Protein AF-D7F501-F1 (afdb_monomer)

Mean predicted aligned error: 21.27 Å

Organism: NCBI:txid58531

Radius of gyration: 82.68 Å; Cα contacts (8 Å, |Δi|>4): 23; chains: 1; bounding box: 167×56×278 Å

Sequence (351 aa):
TQWLADNLEEMDKQVKEMLKLIEDEGDSFAKKAEMYYQRRPLLVTHVENFYRMYRALAERYDNVTGELRKNMPSSLKSQGSGISESDSEAQSTPASPESEKKTPKQKGKKGSDGSSSSSSSDSDSEVDEANQENGNGITDALNERVIELEDELKEAMEKLEALEEKNMQCQCENLEEKLLASQSEINSLQKDLEEKVRSLESIKEISSEKEDLEAAVLENKNKFEELKGEMALAAKHHEAQLSDRDLEIEKCRRELEQVSERYTYDKSTLETEIKELQEVVKNLEGNLAKLSEEKLQLEAQVMELEQTSHSLDDSSAEIKKLQKVIKDLQARLENDSNEKRVLEERAIELS

pLDDT: mean 81.8, std 21.98, range [28.75, 98.56]

Solvent-accessible surface area (backbone atoms only — not comparable to full-atom values): 20630 Å² total; per-residue (Å²): 111,71,70,61,54,56,52,52,52,53,45,52,50,45,52,55,52,44,51,60,61,68,56,87,84,42,98,39,72,68,54,36,54,53,50,46,68,65,33,49,64,54,44,52,52,44,52,53,50,47,52,52,50,54,48,54,50,50,54,49,49,50,47,54,56,48,47,51,68,65,70,51,60,70,88,73,65,77,83,75,87,80,82,82,91,82,84,81,91,82,86,87,85,84,87,86,84,87,87,88,85,83,86,85,90,89,86,90,85,90,85,77,88,82,84,83,90,77,92,76,90,87,88,89,87,79,89,81,90,84,86,86,90,76,99,68,64,69,62,55,60,48,49,54,52,47,51,52,50,51,51,53,50,50,54,50,48,54,52,48,52,56,49,51,52,50,50,52,50,52,51,50,53,56,51,50,51,50,50,52,51,53,50,52,50,50,54,52,53,50,52,55,47,56,55,50,50,55,50,54,51,53,51,50,52,54,50,50,55,47,52,54,50,53,50,52,52,51,53,52,52,50,54,50,54,50,54,52,49,52,50,51,52,51,50,54,51,52,53,53,53,49,55,56,49,52,53,54,50,55,49,54,52,51,54,50,49,57,51,51,54,49,53,53,51,54,49,51,51,51,59,48,52,53,52,53,52,52,52,51,50,54,52,49,52,56,49,52,52,51,54,54,49,55,49,54,54,50,55,52,52,50,53,53,51,51,52,52,49,52,54,48,50,54,51,50,54,49,50,52,51,51,53,48,52,50,51,55,48,49,55,47,52,52,47,54,51,51,53,47,49,54,51,51,54,56,51,61,77,72,111

Secondary structure (DSSP, 8-s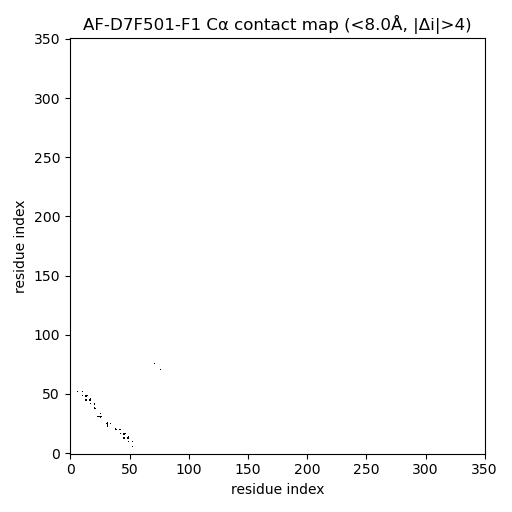tate):
-HHHHHHHHHHHHHHHHHHHHHS---SSHHHHHHHHHHHHHHHHHHHHHHHHHHHHHHHHHHHHHHHHHHHS-TTTGGG-------------------------------------------------------TTTHHHHHHHHHHHHHHHHHHHH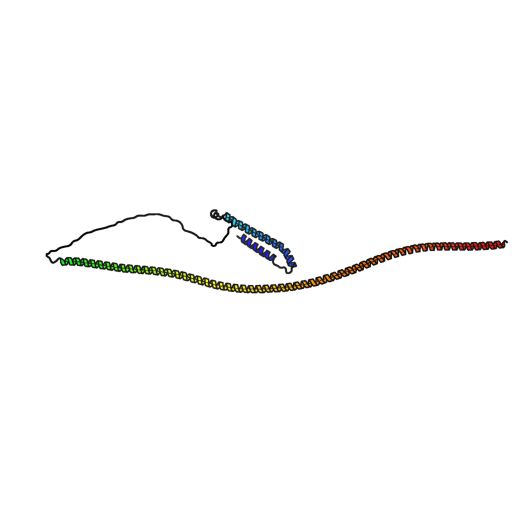HHHHHHHHHHHHHHHHHHHHHHHHHHHHHHHHHHHHHHHHHHHHHHHHHHHHHHHHHHHHHHHHHHHHHHHHHHHHHHHHHHHHHHHHHHHHHHHHHHHHHHHHHHHHHHHHHHHHHHHHHHHHHHHHHHHHHHHHHHHHHHHHHHHHHHHHHHHHHHHHHHHHHHHHHHHHHHHHHHHHHHHHHHHHHHHTT-

Foldseek 3Di:
DVVVVVLVVVLVVLVVVLVVLVDDPDPDPVSSVVSCVVSVVVNVVSVVVSVVSVVVVVVVVCVVVVVCLVPPDPVVVPPDDDDDDDDDDDDDDDDDDDDDDDDDDDDDDDDDDDDDYDDDDDDDDDDDDDDDDDPDCPVVVVVVVVVVVVVVVVVVVVVVVVVVVVVVVVVVVVVVVVVVVVVVVVVVVVVVVVVVVVVVVVVVVVVVVVVVVVVVVVVVVVVVVVVVVVVVVVVVVVVVVVVVVVVVVVVVVVVVVVVVVVVVVVVVVVVVVVVVVVVVVVVVVVVVVVVVVVVVVVVVVVVVVVVVVVVVVVVVVVVVVVVVVVVVVVVVVVVVVVVVVVVVVVVVVVD

Structure (mmCIF, N/CA/C/O backbone):
data_AF-D7F501-F1
#
_entry.id   AF-D7F501-F1
#
loop_
_atom_site.group_PDB
_atom_site.id
_atom_site.type_symbol
_atom_site.label_atom_id
_atom_site.label_alt_id
_atom_site.label_comp_id
_atom_site.label_asym_id
_atom_site.label_entity_id
_atom_site.label_seq_id
_atom_site.pdbx_PDB_ins_code
_atom_site.Cartn_x
_atom_site.Cartn_y
_atom_site.Cartn_z
_atom_site.occupancy
_atom_site.B_iso_or_equiv
_atom_site.auth_seq_id
_atom_site.auth_comp_id
_atom_site.auth_asym_id
_atom_site.auth_atom_id
_atom_site.pdbx_PDB_model_num
ATOM 1 N N . THR A 1 1 ? -25.953 24.181 17.643 1.00 69.50 1 THR A N 1
ATOM 2 C CA . THR A 1 1 ? -26.267 25.185 16.597 1.00 69.50 1 THR A CA 1
ATOM 3 C C . THR A 1 1 ? -26.019 24.546 15.250 1.00 69.50 1 THR A C 1
ATOM 5 O O . THR A 1 1 ? -25.007 23.869 15.136 1.00 69.50 1 THR A O 1
ATOM 8 N N . GLN A 1 2 ? -26.903 24.740 14.262 1.00 80.25 2 GLN A N 1
ATOM 9 C CA . GLN A 1 2 ? -26.818 24.061 12.954 1.00 80.25 2 GLN A CA 1
ATOM 10 C C . GLN A 1 2 ? -25.417 24.191 12.326 1.00 80.25 2 GLN A C 1
ATOM 12 O O . GLN A 1 2 ? -24.753 23.190 12.104 1.00 80.25 2 GLN A O 1
ATOM 17 N N . TRP A 1 3 ? -24.891 25.421 12.290 1.00 86.44 3 TRP A N 1
ATOM 18 C CA . TRP A 1 3 ? -23.537 25.744 11.819 1.00 86.44 3 TRP A CA 1
ATOM 19 C C . TRP A 1 3 ? -22.403 24.866 12.376 1.00 86.44 3 TRP A C 1
ATOM 21 O O . TRP A 1 3 ? -21.441 24.620 11.663 1.00 86.44 3 TRP A O 1
ATOM 31 N N . LEU A 1 4 ? -22.460 24.427 13.642 1.00 86.25 4 LEU A N 1
ATOM 32 C CA . LEU A 1 4 ? -21.396 23.584 14.208 1.00 86.25 4 LEU A CA 1
ATOM 33 C C . LEU A 1 4 ? -21.464 22.159 13.645 1.00 86.25 4 LEU A C 1
ATOM 35 O O . LEU A 1 4 ? -20.422 21.577 13.369 1.00 86.25 4 LEU A O 1
ATOM 39 N N . ALA A 1 5 ? -22.674 21.625 13.459 1.00 88.19 5 ALA A N 1
ATOM 40 C CA . ALA A 1 5 ? -22.877 20.330 12.821 1.00 88.19 5 ALA A CA 1
ATOM 41 C C . ALA A 1 5 ? -22.460 20.395 11.344 1.00 88.19 5 ALA A C 1
ATOM 43 O O . ALA A 1 5 ? -21.607 19.615 10.936 1.00 88.19 5 ALA A O 1
ATOM 44 N N . ASP A 1 6 ? -22.946 21.398 10.601 1.00 89.38 6 ASP A N 1
ATOM 45 C CA . ASP A 1 6 ? -22.606 21.597 9.185 1.00 89.38 6 ASP A CA 1
ATOM 46 C C . ASP A 1 6 ? -21.081 21.735 8.973 1.00 89.38 6 ASP A C 1
ATOM 48 O O . ASP A 1 6 ? -20.523 21.223 8.005 1.00 89.38 6 ASP A O 1
ATOM 52 N N . ASN A 1 7 ? -20.376 22.426 9.883 1.00 90.56 7 ASN A N 1
ATOM 53 C CA . ASN A 1 7 ? -18.929 22.627 9.771 1.00 90.56 7 ASN A CA 1
ATOM 54 C C . ASN A 1 7 ? -18.120 21.374 10.151 1.00 90.56 7 ASN A C 1
ATOM 56 O O . ASN A 1 7 ? -17.088 21.115 9.538 1.00 90.56 7 ASN A O 1
ATOM 60 N N . LEU A 1 8 ? -18.592 20.579 11.120 1.00 91.38 8 LEU A N 1
ATOM 61 C CA . LEU A 1 8 ? -18.011 19.270 11.439 1.00 91.38 8 LEU A CA 1
ATOM 62 C C . LEU A 1 8 ? -18.215 18.270 10.290 1.00 91.38 8 LEU A C 1
ATOM 64 O O . LEU A 1 8 ? -17.285 17.539 9.959 1.00 91.38 8 LEU A O 1
ATOM 68 N N . GLU A 1 9 ? -19.389 18.277 9.654 1.00 93.69 9 GLU A N 1
ATOM 69 C CA . GLU A 1 9 ? -19.708 17.425 8.503 1.00 93.69 9 GLU A CA 1
ATOM 70 C C . GLU A 1 9 ? -18.856 17.779 7.272 1.00 93.69 9 GLU A C 1
ATOM 72 O O . GLU A 1 9 ? -18.263 16.891 6.658 1.00 93.69 9 GLU A O 1
ATOM 77 N N . GLU A 1 10 ? -18.692 19.067 6.945 1.00 92.19 10 GLU A N 1
ATOM 78 C CA . GLU A 1 10 ? -17.817 19.476 5.836 1.00 92.19 10 GLU A CA 1
ATOM 79 C C . GLU A 1 10 ? -16.324 19.238 6.152 1.00 92.19 10 GLU A C 1
ATOM 81 O O . GLU A 1 10 ? -15.564 18.879 5.253 1.00 92.19 10 GLU A O 1
ATOM 86 N N . MET A 1 11 ? -15.884 19.343 7.416 1.00 93.25 11 MET A N 1
ATOM 87 C CA . MET A 1 11 ? -14.527 18.929 7.815 1.00 93.25 11 MET A CA 1
ATOM 88 C C . MET A 1 11 ? -14.298 17.421 7.640 1.00 93.25 11 MET A C 1
ATOM 90 O O . MET A 1 11 ? -13.274 17.031 7.080 1.00 93.25 11 MET A O 1
ATOM 94 N N . ASP A 1 12 ? -15.234 16.575 8.074 1.00 92.88 12 ASP A N 1
ATOM 95 C CA . ASP A 1 12 ? -15.168 15.118 7.890 1.00 92.88 12 ASP A CA 1
ATOM 96 C C . ASP A 1 12 ? -15.174 14.733 6.397 1.00 92.88 12 ASP A C 1
ATOM 98 O O . ASP A 1 12 ? -14.376 13.903 5.950 1.00 92.88 12 ASP A O 1
ATOM 102 N N . LYS A 1 13 ? -15.985 15.419 5.584 1.00 94.50 13 LYS A N 1
ATOM 103 C CA . LYS A 1 13 ? -15.975 15.296 4.121 1.00 94.50 13 LYS A CA 1
ATOM 104 C C . LYS A 1 13 ? -14.628 15.691 3.506 1.00 94.50 13 LYS A C 1
ATOM 106 O O . LYS A 1 13 ? -14.087 14.916 2.717 1.00 94.50 13 LYS A O 1
ATOM 111 N N . GLN A 1 14 ? -14.038 16.825 3.900 1.00 92.88 14 GLN A N 1
ATOM 112 C CA . GLN A 1 14 ? -12.694 17.212 3.448 1.00 92.88 14 GLN A CA 1
ATOM 113 C C . GLN A 1 14 ? -11.637 16.165 3.834 1.00 92.88 14 GLN A C 1
ATOM 115 O O . GLN A 1 14 ? -10.792 15.830 3.008 1.00 92.88 14 GLN A O 1
ATOM 120 N N . VAL A 1 15 ? -11.696 15.591 5.043 1.00 93.81 15 VAL A N 1
ATOM 121 C CA . VAL A 1 15 ? -10.780 14.514 5.471 1.00 93.81 15 VAL A CA 1
ATOM 122 C C . VAL A 1 15 ? -10.937 13.261 4.605 1.00 93.81 15 VAL A C 1
ATOM 124 O O . VAL A 1 15 ? -9.937 12.718 4.133 1.00 93.81 15 VAL A O 1
ATOM 127 N N . LYS A 1 16 ? -12.171 12.834 4.320 1.00 94.00 16 LYS A N 1
ATOM 128 C CA . LYS A 1 16 ? -12.454 11.695 3.427 1.00 94.00 16 LYS A CA 1
ATOM 129 C C . LYS A 1 16 ? -11.954 11.929 1.999 1.00 94.00 16 LYS A C 1
ATOM 131 O O . LYS A 1 16 ? -11.437 11.005 1.375 1.00 94.00 16 LYS A O 1
ATOM 136 N N . GLU A 1 17 ? -12.077 13.147 1.480 1.00 92.75 17 GLU A N 1
ATOM 137 C CA . GLU A 1 17 ? -11.551 13.515 0.160 1.00 92.75 17 GLU A CA 1
ATOM 138 C C . GLU A 1 17 ? -10.009 13.575 0.145 1.00 92.75 17 GLU A C 1
ATOM 140 O O . GLU A 1 17 ? -9.395 13.088 -0.803 1.00 92.75 17 GLU A O 1
ATOM 145 N N . MET A 1 18 ? -9.364 14.066 1.213 1.00 94.00 18 MET A N 1
ATOM 146 C CA . MET A 1 18 ? -7.898 14.035 1.355 1.00 94.00 18 MET A CA 1
ATOM 147 C C . MET A 1 18 ? -7.339 12.610 1.389 1.00 94.00 18 MET A C 1
ATOM 149 O O . MET A 1 18 ? -6.335 12.341 0.732 1.00 94.00 18 MET A O 1
ATOM 153 N N . LEU A 1 19 ? -7.987 11.692 2.114 1.00 92.12 19 LEU A N 1
ATOM 154 C CA . LEU A 1 19 ? -7.567 10.288 2.180 1.00 92.12 19 LEU A CA 1
ATOM 155 C C . LEU A 1 19 ? -7.601 9.627 0.793 1.00 92.12 19 LEU A C 1
ATOM 157 O O . LEU A 1 19 ? -6.599 9.050 0.376 1.00 92.12 19 LEU A O 1
ATOM 161 N N . LYS A 1 20 ? -8.677 9.827 0.020 1.00 89.88 20 LYS A N 1
ATOM 162 C CA . LYS A 1 20 ? -8.792 9.335 -1.369 1.00 89.88 20 LYS A CA 1
ATOM 163 C C . LYS A 1 20 ? -7.708 9.862 -2.310 1.00 89.88 20 LYS A C 1
ATOM 165 O O . LYS A 1 20 ? -7.297 9.171 -3.237 1.00 89.88 20 LYS A O 1
ATOM 170 N N . LEU A 1 21 ? -7.216 11.083 -2.093 1.00 88.12 21 LEU A N 1
ATOM 171 C CA . LEU A 1 21 ? -6.108 11.626 -2.887 1.00 88.12 21 LEU A CA 1
ATOM 172 C C . LEU A 1 21 ? -4.765 10.932 -2.578 1.00 88.12 21 LEU A C 1
ATOM 174 O O . LEU A 1 21 ? -3.858 10.972 -3.412 1.00 88.12 21 LEU A O 1
ATOM 178 N N . ILE A 1 22 ? -4.645 10.277 -1.422 1.00 86.75 22 ILE A N 1
ATOM 179 C CA . ILE A 1 22 ? -3.442 9.564 -0.967 1.00 86.75 22 ILE A CA 1
ATOM 180 C C . ILE A 1 22 ? -3.530 8.049 -1.260 1.00 86.75 22 ILE A C 1
ATOM 182 O O . ILE A 1 22 ? -2.492 7.406 -1.389 1.00 86.75 22 ILE A O 1
ATOM 186 N N . GLU A 1 23 ? -4.731 7.482 -1.430 1.00 85.56 23 GLU A N 1
ATOM 187 C CA . GLU A 1 23 ? -4.944 6.061 -1.765 1.00 85.56 23 GLU A CA 1
ATOM 188 C C . GLU A 1 23 ? -4.255 5.645 -3.084 1.00 85.56 23 GLU A C 1
ATOM 190 O O . GLU A 1 23 ? -4.463 6.237 -4.147 1.00 85.56 23 GLU A O 1
ATOM 195 N N . ASP A 1 24 ? -3.416 4.608 -3.023 1.00 70.44 24 ASP A N 1
ATOM 196 C CA . ASP A 1 24 ? -2.573 4.150 -4.135 1.00 70.44 24 ASP A CA 1
ATOM 197 C C . ASP A 1 24 ? -3.360 3.347 -5.195 1.00 70.44 24 ASP A C 1
ATOM 199 O O . ASP A 1 24 ? -3.433 2.123 -5.149 1.00 70.44 24 ASP A O 1
ATOM 203 N N . GLU A 1 25 ? -3.888 4.030 -6.216 1.00 69.25 25 GLU A N 1
ATOM 204 C CA . GLU A 1 25 ? -4.540 3.417 -7.400 1.00 69.25 25 GLU A CA 1
ATOM 205 C C . GLU A 1 25 ? -3.558 3.148 -8.572 1.00 69.25 25 GLU A C 1
ATOM 207 O O . GLU A 1 25 ? -3.946 3.001 -9.735 1.00 69.25 25 GLU A O 1
ATOM 212 N N . GLY A 1 26 ? -2.250 3.185 -8.306 1.00 65.94 26 GLY A N 1
ATOM 213 C CA . GLY A 1 26 ? -1.207 3.125 -9.329 1.00 65.94 26 GLY A CA 1
ATOM 214 C C . GLY A 1 26 ? -0.634 1.725 -9.538 1.00 65.94 26 GLY A C 1
ATOM 215 O O . GLY A 1 26 ? 0.407 1.421 -8.964 1.00 65.94 26 GLY A O 1
ATOM 216 N N . ASP A 1 27 ? -1.217 0.934 -10.447 1.00 72.06 27 ASP A N 1
ATOM 217 C CA . ASP A 1 27 ? -0.756 -0.432 -10.807 1.00 72.06 27 ASP A CA 1
ATOM 218 C C . ASP A 1 27 ? 0.699 -0.514 -11.332 1.00 72.06 27 ASP A C 1
ATOM 220 O O . ASP A 1 27 ? 1.237 -1.597 -11.556 1.00 72.06 27 ASP A O 1
ATOM 224 N N . SER A 1 28 ? 1.337 0.630 -11.596 1.00 81.00 28 SER A N 1
ATOM 225 C CA . SER A 1 28 ? 2.711 0.741 -12.088 1.00 81.00 28 SER A CA 1
ATOM 226 C C . SER A 1 28 ? 3.363 2.038 -11.604 1.00 81.00 28 SER A C 1
ATOM 228 O O . SER A 1 28 ? 2.703 3.074 -11.487 1.00 81.00 28 SER A O 1
ATOM 230 N N . PHE A 1 29 ? 4.679 2.002 -11.372 1.00 81.25 29 PHE A N 1
ATOM 231 C CA . PHE A 1 29 ? 5.464 3.117 -10.828 1.00 81.25 29 PHE A CA 1
ATOM 232 C C . PHE A 1 29 ? 5.309 4.423 -11.624 1.00 81.25 29 PHE A C 1
ATOM 234 O O . PHE A 1 29 ? 5.133 5.483 -11.029 1.00 81.25 29 PHE A O 1
ATOM 241 N N . ALA A 1 30 ? 5.309 4.354 -12.961 1.00 84.94 30 ALA A N 1
ATOM 242 C CA . ALA A 1 30 ? 5.139 5.535 -13.812 1.00 84.94 30 ALA A CA 1
ATOM 243 C C . ALA A 1 30 ? 3.762 6.195 -13.611 1.00 84.94 30 ALA A C 1
ATOM 245 O O . ALA A 1 30 ? 3.675 7.408 -13.434 1.00 84.94 30 ALA A O 1
ATOM 246 N N . LYS A 1 31 ? 2.700 5.380 -13.540 1.00 84.06 31 LYS A N 1
ATOM 247 C CA . LYS A 1 31 ? 1.320 5.824 -13.290 1.00 84.06 31 LYS A CA 1
ATOM 248 C C . LYS A 1 31 ? 1.167 6.380 -11.869 1.00 84.06 31 LYS A C 1
ATOM 250 O O . LYS A 1 31 ? 0.529 7.408 -11.684 1.00 84.06 31 LYS A O 1
ATOM 255 N N . LYS A 1 32 ? 1.814 5.769 -10.868 1.00 85.56 32 LYS A N 1
ATOM 256 C CA . LYS A 1 32 ? 1.865 6.292 -9.490 1.00 85.56 32 LYS A CA 1
ATOM 257 C C . LYS A 1 32 ? 2.572 7.653 -9.411 1.00 85.56 32 LYS A C 1
ATOM 259 O O . LYS A 1 32 ? 2.069 8.558 -8.749 1.00 85.56 32 LYS A O 1
ATOM 264 N N . ALA A 1 33 ? 3.692 7.831 -10.114 1.00 86.19 33 ALA A N 1
ATOM 265 C CA . ALA A 1 33 ? 4.398 9.112 -10.181 1.00 86.19 33 ALA A CA 1
ATOM 266 C C . ALA A 1 33 ? 3.562 10.199 -10.884 1.00 86.19 33 ALA A C 1
ATOM 268 O O . ALA A 1 33 ? 3.439 11.308 -10.366 1.00 86.19 33 ALA A O 1
ATOM 269 N N . GLU A 1 34 ? 2.936 9.878 -12.019 1.00 86.44 34 GLU A N 1
ATOM 270 C CA . GLU A 1 34 ? 2.027 10.781 -12.736 1.00 86.44 34 GLU A CA 1
ATOM 271 C C . GLU A 1 34 ? 0.843 11.218 -11.854 1.00 86.44 34 GLU A C 1
ATOM 273 O O . GLU A 1 34 ? 0.611 12.416 -11.668 1.00 86.44 34 GLU A O 1
ATOM 278 N N . MET A 1 35 ? 0.152 10.258 -11.232 1.00 88.06 35 MET A N 1
ATOM 279 C CA . MET A 1 35 ? -0.972 10.521 -10.329 1.00 88.06 35 MET A CA 1
ATOM 280 C C . MET A 1 35 ? -0.547 11.342 -9.105 1.00 88.06 35 MET A C 1
ATOM 282 O O . MET A 1 35 ? -1.284 12.236 -8.694 1.00 88.06 35 MET A O 1
ATOM 286 N N . TYR A 1 36 ? 0.652 11.125 -8.553 1.00 88.25 36 TYR A N 1
ATOM 287 C CA . TYR A 1 36 ? 1.185 11.947 -7.461 1.00 88.25 36 TYR A CA 1
ATOM 288 C C . TYR A 1 36 ? 1.309 13.427 -7.858 1.00 88.25 36 TYR A C 1
ATOM 290 O O . TYR A 1 36 ? 0.848 14.301 -7.119 1.00 88.25 36 TYR A O 1
ATOM 298 N N . TYR A 1 37 ? 1.869 13.731 -9.035 1.00 90.75 37 TYR A N 1
ATOM 299 C CA . TYR A 1 37 ? 1.985 15.118 -9.502 1.00 90.75 37 TYR A CA 1
ATOM 300 C C . TYR A 1 37 ? 0.625 15.766 -9.804 1.00 90.75 37 TYR A C 1
ATOM 302 O O . TYR A 1 37 ? 0.474 16.965 -9.569 1.00 90.75 37 TYR A O 1
ATOM 310 N N . GLN A 1 38 ? -0.373 14.995 -10.251 1.00 89.56 38 GLN A N 1
ATOM 311 C CA . GLN A 1 38 ? -1.735 15.494 -10.490 1.00 89.56 38 GLN A CA 1
ATOM 312 C C . GLN A 1 38 ? -2.546 15.694 -9.197 1.00 89.56 38 GLN A C 1
ATOM 314 O O . GLN A 1 38 ? -3.272 16.679 -9.068 1.00 89.56 38 GLN A O 1
ATOM 319 N N . ARG A 1 39 ? -2.425 14.788 -8.217 1.00 92.75 39 ARG A N 1
ATOM 320 C CA . ARG A 1 39 ? -3.206 14.828 -6.969 1.00 92.75 39 ARG A CA 1
ATOM 321 C C . ARG A 1 39 ? -2.623 15.764 -5.910 1.00 92.75 39 ARG A C 1
ATOM 323 O O . ARG A 1 39 ? -3.379 16.321 -5.116 1.00 92.75 39 ARG A O 1
ATOM 330 N N . ARG A 1 40 ? -1.303 15.988 -5.893 1.00 93.19 40 ARG A N 1
ATOM 331 C CA . ARG A 1 40 ? -0.636 16.834 -4.885 1.00 93.19 40 ARG A CA 1
ATOM 332 C C . ARG A 1 40 ? -1.195 18.272 -4.795 1.00 93.19 40 ARG A C 1
ATOM 334 O O . ARG A 1 40 ? -1.400 18.715 -3.667 1.00 93.19 40 ARG A O 1
ATOM 341 N N . PRO A 1 41 ? -1.488 19.003 -5.892 1.00 94.81 41 PRO A N 1
ATOM 342 C CA . PRO A 1 41 ? -2.114 20.331 -5.812 1.00 94.81 41 PRO A CA 1
ATOM 343 C C . PRO A 1 41 ? -3.527 20.314 -5.205 1.00 94.81 41 PRO A C 1
ATOM 345 O O . PRO A 1 41 ? -3.889 21.219 -4.452 1.00 94.81 41 PRO A O 1
ATOM 348 N N . LEU A 1 42 ? -4.311 19.268 -5.490 1.00 93.38 42 LEU A N 1
ATOM 349 C CA . LEU A 1 42 ? -5.648 19.084 -4.914 1.00 93.38 42 LEU A CA 1
ATOM 350 C C . LEU A 1 42 ? -5.549 18.818 -3.408 1.00 93.38 42 LEU A C 1
ATOM 352 O O . LEU A 1 42 ? -6.218 19.480 -2.622 1.00 93.38 42 LEU A O 1
ATOM 356 N N . LEU A 1 43 ? -4.630 17.939 -2.996 1.00 94.81 43 LEU A N 1
ATOM 357 C CA . LEU A 1 43 ? -4.403 17.620 -1.586 1.00 94.81 43 LEU A CA 1
ATOM 358 C C . LEU A 1 43 ? -3.986 18.860 -0.777 1.00 94.81 43 LEU A C 1
ATOM 360 O O . LEU A 1 43 ? -4.499 19.077 0.316 1.00 94.81 43 LEU A O 1
ATOM 364 N N . VAL A 1 44 ? -3.108 19.709 -1.327 1.00 95.69 44 VAL A N 1
ATOM 365 C CA . VAL A 1 44 ? -2.742 20.998 -0.706 1.00 95.69 44 VAL A CA 1
ATOM 366 C C . VAL A 1 44 ? -3.967 21.905 -0.543 1.00 95.69 44 VAL A C 1
ATOM 368 O O . VAL A 1 44 ? -4.156 22.479 0.527 1.00 95.69 44 VAL A O 1
ATOM 371 N N . THR A 1 45 ? -4.833 21.983 -1.558 1.00 95.56 45 THR A N 1
ATOM 372 C CA . THR A 1 45 ? -6.061 22.800 -1.519 1.00 95.56 45 THR A CA 1
ATOM 373 C C . THR A 1 45 ? -7.009 22.348 -0.402 1.00 95.56 45 THR A C 1
ATOM 375 O O . THR A 1 45 ? -7.504 23.172 0.369 1.00 95.56 45 THR A O 1
ATOM 378 N N . HIS A 1 46 ? -7.225 21.038 -0.263 1.00 94.81 46 HIS A N 1
ATOM 379 C CA . HIS A 1 46 ? -8.047 20.469 0.808 1.00 94.81 46 HIS A CA 1
ATOM 380 C C . HIS A 1 46 ? -7.450 20.704 2.202 1.00 94.81 46 HIS A C 1
ATOM 382 O O . HIS A 1 46 ? -8.179 21.085 3.117 1.00 94.81 46 HIS A O 1
ATOM 388 N N . VAL A 1 47 ? -6.128 20.564 2.367 1.00 95.69 47 VAL A N 1
ATOM 389 C CA . VAL A 1 47 ? -5.436 20.858 3.638 1.00 95.69 47 VAL A CA 1
ATOM 390 C C . VAL A 1 47 ? -5.589 22.333 4.030 1.00 95.69 47 VAL A C 1
ATOM 392 O O . VAL A 1 47 ? -5.876 22.635 5.191 1.00 95.69 47 VAL A O 1
ATOM 395 N N . GLU A 1 48 ? -5.455 23.264 3.080 1.00 95.50 48 GLU A N 1
ATOM 396 C CA . GLU A 1 48 ? -5.677 24.694 3.333 1.00 95.50 48 GLU A CA 1
ATOM 397 C C . GLU A 1 48 ? -7.127 24.995 3.741 1.00 95.50 48 GLU A C 1
ATOM 399 O O . GLU A 1 48 ? -7.359 25.761 4.681 1.00 95.50 48 GLU A O 1
ATOM 404 N N . ASN A 1 49 ? -8.109 24.379 3.076 1.00 93.44 49 ASN A N 1
ATOM 405 C CA . ASN A 1 49 ? -9.526 24.537 3.410 1.00 93.44 49 ASN A CA 1
ATOM 406 C C . ASN A 1 49 ? -9.863 23.951 4.787 1.00 93.44 49 ASN A C 1
ATOM 408 O O . ASN A 1 49 ? -10.529 24.612 5.587 1.00 93.44 49 ASN A O 1
ATOM 412 N N . PHE A 1 50 ? -9.348 22.762 5.105 1.00 94.88 50 PHE A N 1
ATOM 413 C CA . PHE A 1 50 ? -9.485 22.149 6.424 1.00 94.88 50 PHE A CA 1
ATOM 414 C C . PHE A 1 50 ? -8.902 23.048 7.525 1.00 94.88 50 PHE A C 1
ATOM 416 O O . PHE A 1 50 ? -9.573 23.326 8.520 1.00 94.88 50 PHE A O 1
ATOM 423 N N . TYR A 1 51 ? -7.700 23.600 7.319 1.00 95.44 51 TYR A N 1
ATOM 424 C CA . TYR A 1 51 ? -7.083 24.528 8.271 1.00 95.44 51 TYR A CA 1
ATOM 425 C C . TYR A 1 51 ? -7.894 25.826 8.449 1.00 95.44 51 TYR A C 1
ATOM 427 O O . TYR A 1 51 ? -8.032 26.317 9.572 1.00 95.44 51 TYR A O 1
ATOM 435 N N . ARG A 1 52 ? -8.486 26.370 7.373 1.00 94.81 52 ARG A N 1
ATOM 436 C CA . ARG A 1 52 ? -9.394 27.533 7.448 1.00 94.81 52 ARG A CA 1
ATOM 437 C C . ARG A 1 52 ? -10.642 27.237 8.284 1.00 94.81 52 ARG A C 1
ATOM 439 O O . ARG A 1 52 ? -11.015 28.074 9.104 1.00 94.81 52 ARG A O 1
ATOM 446 N N . MET A 1 53 ? -11.262 26.067 8.112 1.00 92.50 53 MET A N 1
ATOM 447 C CA . MET A 1 53 ? -12.435 25.658 8.899 1.00 92.50 53 MET A CA 1
ATOM 448 C C . MET A 1 53 ? -12.084 25.441 10.371 1.00 92.50 53 MET A C 1
ATOM 450 O O . MET A 1 53 ? -12.722 26.039 11.235 1.00 92.50 53 MET A O 1
ATOM 454 N N . TYR A 1 54 ? -11.011 24.696 10.658 1.00 93.62 54 TYR A N 1
ATOM 455 C CA . TYR A 1 54 ? -10.496 24.509 12.017 1.00 93.62 54 TYR A CA 1
ATOM 456 C C . TYR A 1 54 ? -10.255 25.850 12.728 1.00 93.62 54 TYR A C 1
ATOM 458 O O . TYR A 1 54 ? -10.692 26.051 13.864 1.00 93.62 54 TYR A O 1
ATOM 466 N N . ARG A 1 55 ? -9.616 26.805 12.039 1.00 94.69 55 ARG A N 1
ATOM 467 C CA . ARG A 1 55 ? -9.365 28.146 12.576 1.00 94.69 55 ARG A CA 1
ATOM 468 C C . ARG A 1 55 ? -10.662 28.902 12.871 1.00 94.69 55 ARG A C 1
ATOM 470 O O . ARG A 1 55 ? -10.789 29.471 13.951 1.00 94.69 55 ARG A O 1
ATOM 477 N N . ALA A 1 56 ? -11.631 28.873 11.956 1.00 91.81 56 ALA A N 1
ATOM 478 C CA . ALA A 1 56 ? -12.937 29.495 12.167 1.00 91.81 56 ALA A CA 1
ATOM 479 C C . ALA A 1 56 ? -13.702 28.861 13.345 1.00 91.81 56 ALA A C 1
ATOM 481 O O . ALA A 1 56 ? -14.412 29.564 14.066 1.00 91.81 56 ALA A O 1
ATOM 482 N N . LEU A 1 57 ? -13.537 27.553 13.576 1.00 92.31 57 LEU A N 1
ATOM 483 C CA . LEU A 1 57 ? -14.093 26.853 14.734 1.00 92.31 57 LEU A CA 1
ATOM 484 C C . LEU A 1 57 ? -13.467 27.346 16.046 1.00 92.31 57 LEU A C 1
ATOM 486 O O . LEU A 1 57 ? -14.195 27.685 16.981 1.00 92.31 57 LEU A O 1
ATOM 490 N N . ALA A 1 58 ? -12.133 27.439 16.092 1.00 90.12 58 ALA A N 1
ATOM 491 C CA . ALA A 1 58 ? -11.384 27.936 17.245 1.00 90.12 58 ALA A CA 1
ATOM 492 C C . ALA A 1 58 ? -11.735 29.401 17.566 1.00 90.12 58 ALA A C 1
ATOM 494 O O . ALA A 1 58 ? -12.085 29.713 18.702 1.00 90.12 58 ALA A O 1
ATOM 495 N N . GLU A 1 59 ? -11.765 30.278 16.557 1.00 89.25 59 GLU A N 1
ATOM 496 C CA . GLU A 1 59 ? -12.174 31.681 16.715 1.00 89.25 59 GLU A CA 1
ATOM 497 C C . GLU A 1 59 ? -13.612 31.796 17.256 1.00 89.25 59 GLU A C 1
ATOM 499 O O . GLU A 1 59 ? -13.898 32.643 18.105 1.00 89.25 59 GLU A O 1
ATOM 504 N N . ARG A 1 60 ? -14.535 30.914 16.841 1.00 87.19 60 ARG A N 1
ATOM 505 C CA . ARG A 1 60 ? -15.901 30.902 17.390 1.00 87.19 60 ARG A CA 1
ATOM 506 C C . ARG A 1 60 ? -15.977 30.352 18.813 1.00 87.19 60 ARG A C 1
ATOM 508 O O . ARG A 1 60 ? -16.780 30.858 19.596 1.00 87.19 60 ARG A O 1
ATOM 515 N N . TYR A 1 61 ? -15.157 29.361 19.158 1.00 86.19 61 TYR A N 1
ATOM 516 C CA . TYR A 1 61 ? -15.045 28.843 20.522 1.00 86.19 61 TYR A CA 1
ATOM 517 C C . TYR A 1 61 ? -14.505 29.910 21.485 1.00 86.19 61 TYR A C 1
ATOM 519 O O . TYR A 1 61 ? -15.082 30.118 22.557 1.00 86.19 61 TYR A O 1
ATOM 527 N N . ASP A 1 62 ? -13.468 30.643 21.076 1.00 86.50 62 ASP A N 1
ATOM 528 C CA . ASP A 1 62 ? -12.906 31.761 21.836 1.00 86.50 62 ASP A CA 1
ATOM 529 C C . ASP A 1 62 ? -13.896 32.921 21.967 1.00 86.50 62 ASP A C 1
ATOM 531 O O . ASP A 1 62 ? -14.011 33.505 23.046 1.00 86.50 62 ASP A O 1
ATOM 535 N N . ASN A 1 63 ? -14.675 33.218 20.921 1.00 84.31 63 ASN A N 1
ATOM 536 C CA . ASN A 1 63 ? -15.735 34.223 20.992 1.00 84.31 63 ASN A CA 1
ATOM 537 C C . ASN A 1 63 ? -16.838 33.816 21.979 1.00 84.31 63 ASN A C 1
ATOM 539 O O . ASN A 1 63 ? -17.144 34.592 22.878 1.00 84.31 63 ASN A O 1
ATOM 543 N N . VAL A 1 64 ? -17.377 32.593 21.899 1.00 81.25 64 VAL A N 1
ATOM 544 C CA . VAL A 1 64 ? -18.422 32.114 22.828 1.00 81.25 64 VAL A CA 1
ATOM 545 C C . VAL A 1 64 ? -17.904 32.057 24.271 1.00 81.25 64 VAL A C 1
ATOM 547 O O . VAL A 1 64 ? -18.551 32.563 25.188 1.00 81.25 64 VAL A O 1
ATOM 550 N N . THR A 1 65 ? -16.706 31.512 24.491 1.00 77.50 65 THR A N 1
ATOM 551 C CA . THR A 1 65 ? -16.089 31.388 25.827 1.00 77.50 65 THR A CA 1
ATOM 552 C C . THR A 1 65 ? -15.633 32.747 26.381 1.00 77.50 65 THR A C 1
ATOM 554 O O . THR A 1 65 ? -15.636 32.987 27.594 1.00 77.50 65 THR A O 1
ATOM 557 N N . GLY A 1 66 ? -15.241 33.672 25.504 1.00 74.62 66 GLY A N 1
ATOM 558 C CA . GLY A 1 66 ? -14.877 35.047 25.831 1.00 74.62 66 GLY A CA 1
ATOM 559 C C . GLY A 1 66 ? -16.088 35.919 26.158 1.00 74.62 66 GLY A C 1
ATOM 560 O O . GLY A 1 66 ? -16.051 36.670 27.131 1.00 74.62 66 GLY A O 1
ATOM 561 N N . GLU A 1 67 ? -17.177 35.798 25.399 1.00 75.38 67 GLU A N 1
ATOM 562 C CA . GLU A 1 67 ? -18.459 36.454 25.673 1.00 75.38 67 GLU A CA 1
ATOM 563 C C . GLU A 1 67 ? -19.093 35.922 26.957 1.00 75.38 67 GLU A C 1
ATOM 565 O O . GLU A 1 67 ? -19.525 36.720 27.788 1.00 75.38 67 GLU A O 1
ATOM 570 N N . LEU A 1 68 ? -19.054 34.609 27.203 1.00 71.56 68 LEU A N 1
ATOM 571 C CA . LEU A 1 68 ? -19.520 34.018 28.460 1.00 71.56 68 LEU A CA 1
ATOM 572 C C . LEU A 1 68 ? -18.766 34.605 29.672 1.00 71.56 68 LEU A C 1
ATOM 574 O O . LEU A 1 68 ? -19.387 35.032 30.643 1.00 71.56 68 LEU A O 1
ATOM 578 N N . ARG A 1 69 ? -17.433 34.755 29.585 1.00 73.69 69 ARG A N 1
ATOM 579 C CA . ARG A 1 69 ? -16.608 35.411 30.627 1.00 73.69 69 ARG A CA 1
ATOM 580 C C . ARG A 1 69 ? -16.784 36.936 30.721 1.00 73.69 69 ARG A C 1
ATOM 582 O O . ARG A 1 69 ? -16.390 37.533 31.732 1.00 73.69 69 ARG A O 1
ATOM 589 N N . LYS A 1 70 ? -17.347 37.593 29.702 1.00 72.56 70 LYS A N 1
ATOM 590 C CA . LYS A 1 70 ? -17.703 39.026 29.724 1.00 72.56 70 LYS A CA 1
ATOM 591 C C . LYS A 1 70 ? -19.090 39.263 30.328 1.00 72.56 70 LYS A C 1
ATOM 593 O O . LYS A 1 70 ? -19.234 40.209 31.092 1.00 72.56 70 LYS A O 1
ATOM 598 N N . ASN A 1 71 ? -20.052 38.389 30.032 1.00 68.62 71 ASN A N 1
ATOM 599 C CA . ASN A 1 71 ? -21.443 38.478 30.489 1.00 68.62 71 ASN A CA 1
ATOM 600 C C . ASN A 1 71 ? -21.686 37.858 31.879 1.00 68.62 71 ASN A C 1
ATOM 602 O O . ASN A 1 71 ? -22.754 38.049 32.456 1.00 68.62 71 ASN A O 1
ATOM 606 N N . MET A 1 72 ? -20.705 37.143 32.443 1.00 67.75 72 MET A N 1
ATOM 607 C CA . MET A 1 72 ? -20.761 36.649 33.821 1.00 67.75 72 MET A CA 1
ATOM 608 C C . MET A 1 72 ? -20.869 37.823 34.820 1.00 67.75 72 MET A C 1
ATOM 610 O O . MET A 1 72 ? -20.005 38.708 34.792 1.00 67.75 72 MET A O 1
ATOM 614 N N . PRO A 1 73 ? -21.876 37.856 35.717 1.00 62.38 73 PRO A N 1
ATOM 615 C CA . PRO A 1 73 ? -22.064 38.967 36.645 1.00 62.38 73 PRO A CA 1
ATOM 616 C C . PRO A 1 73 ? -20.875 39.114 37.602 1.00 62.38 73 PRO A C 1
ATOM 618 O O . PRO A 1 73 ? -20.308 38.131 38.085 1.00 62.38 73 PRO A O 1
ATOM 621 N N . SER A 1 74 ? -20.516 40.364 37.913 1.00 58.59 74 SER A N 1
ATOM 622 C CA . SER A 1 74 ? -19.294 40.719 38.653 1.00 58.59 74 SER A CA 1
ATOM 623 C C . SER A 1 74 ? -19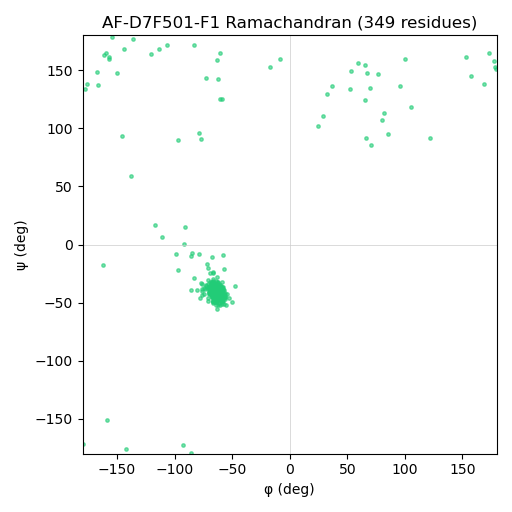.159 40.063 40.034 1.00 58.59 74 SER A C 1
ATOM 625 O O . SER A 1 74 ? -18.042 39.934 40.527 1.00 58.59 74 SER A O 1
ATOM 627 N N . SER A 1 75 ? -20.260 39.601 40.638 1.00 54.91 75 SER A N 1
ATOM 628 C CA . SER A 1 75 ? -20.263 38.849 41.901 1.00 54.91 75 SER A CA 1
ATOM 629 C C . SER A 1 75 ? -19.530 37.505 41.827 1.00 54.91 75 SER A C 1
ATOM 631 O O . SER A 1 75 ? -18.985 37.069 42.834 1.00 54.91 75 SER A O 1
ATOM 633 N N . LEU A 1 76 ? -19.468 36.865 40.653 1.00 56.25 76 LEU A N 1
ATOM 634 C CA . LEU A 1 76 ? -18.771 35.584 40.450 1.00 56.25 76 LEU A CA 1
ATOM 635 C C . LEU A 1 76 ? -17.370 35.754 39.839 1.00 56.25 76 LEU A C 1
ATOM 637 O O . LEU A 1 76 ? -16.588 34.810 39.786 1.00 56.25 76 LEU A O 1
ATOM 641 N N . LYS A 1 77 ? -17.016 36.971 39.412 1.00 56.50 77 LYS A N 1
ATOM 642 C CA . LYS A 1 77 ? -15.729 37.282 38.768 1.00 56.50 77 LYS A CA 1
ATOM 643 C C . LYS A 1 77 ? -14.594 37.570 39.765 1.00 56.50 77 LYS A C 1
ATOM 645 O O . LYS A 1 77 ? -13.445 37.701 39.360 1.00 56.50 77 LYS A O 1
ATOM 650 N N . SER A 1 78 ? -14.907 37.652 41.062 1.00 51.41 78 SER A N 1
ATOM 651 C CA . SER A 1 78 ? -13.983 38.086 42.124 1.00 51.41 78 SER A CA 1
ATOM 652 C C . SER A 1 78 ? -13.191 36.963 42.822 1.00 51.41 78 SER A C 1
ATOM 654 O O . SER A 1 78 ? -12.416 37.267 43.725 1.00 51.41 78 SER A O 1
ATOM 656 N N . GLN A 1 79 ? -13.361 35.688 42.448 1.00 52.12 79 GLN A N 1
ATOM 657 C CA . GLN A 1 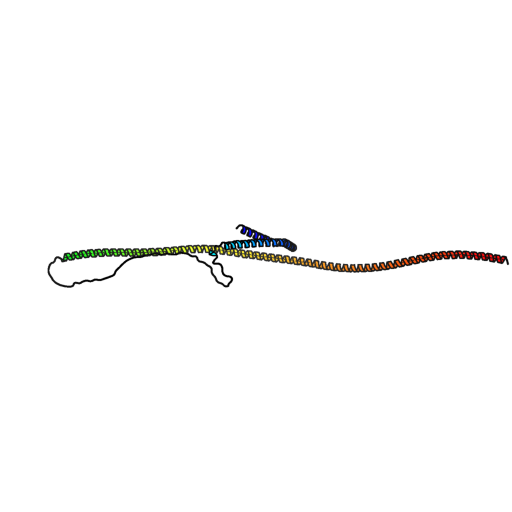79 ? -12.673 34.545 43.089 1.00 52.12 79 GLN A CA 1
ATOM 658 C C . GLN A 1 79 ? -11.728 33.756 42.159 1.00 52.12 79 GLN A C 1
ATOM 660 O O . GLN A 1 79 ? -11.338 32.640 42.483 1.00 52.12 79 GLN A O 1
ATOM 665 N N . GLY A 1 80 ? -11.330 34.324 41.016 1.00 45.69 80 GLY A N 1
ATOM 666 C CA . GLY A 1 80 ? -10.510 33.631 40.012 1.00 45.69 80 GLY A CA 1
ATOM 667 C C . GLY A 1 80 ? -9.404 34.494 39.409 1.00 45.69 80 GLY A C 1
ATOM 668 O O . GLY A 1 80 ? -9.392 34.705 38.200 1.00 45.69 80 GLY A O 1
ATOM 669 N N . SER A 1 81 ? -8.495 35.014 40.238 1.00 56.47 81 SER A N 1
ATOM 670 C CA . SER A 1 81 ? -7.282 35.702 39.773 1.00 56.47 81 SER A CA 1
ATOM 671 C C . SER A 1 81 ? -6.107 35.445 40.719 1.00 56.47 81 SER A C 1
ATOM 673 O O . SER A 1 81 ? -5.924 36.171 41.694 1.00 56.47 81 SER A O 1
ATOM 675 N N . GLY A 1 82 ? -5.299 34.431 40.412 1.00 43.06 82 GLY A N 1
ATOM 676 C CA . GLY A 1 82 ? -4.053 34.127 41.117 1.00 43.06 82 GLY A CA 1
ATOM 677 C C . GLY A 1 82 ? -3.491 32.762 40.717 1.00 43.06 82 GLY A C 1
ATOM 678 O O . GLY A 1 82 ? -4.260 31.814 40.625 1.00 43.06 82 GLY A O 1
ATOM 679 N N . ILE A 1 83 ? -2.166 32.712 40.524 1.00 38.84 83 ILE A N 1
ATOM 680 C CA . ILE A 1 83 ? -1.303 31.567 40.155 1.00 38.84 83 ILE A CA 1
ATOM 681 C C . ILE A 1 83 ? -1.544 30.973 38.746 1.00 38.84 83 ILE A C 1
ATOM 683 O O . ILE A 1 83 ? -2.667 30.649 38.387 1.00 38.84 83 ILE A O 1
ATOM 687 N N . SER A 1 84 ? -0.586 30.851 37.816 1.00 45.28 84 SER A N 1
ATOM 688 C CA . SER A 1 84 ? 0.893 30.912 37.804 1.00 45.28 84 SER A CA 1
ATOM 689 C C . SER A 1 84 ? 1.622 29.800 38.571 1.00 45.28 84 SER A C 1
ATOM 691 O O . SER A 1 84 ? 1.894 29.943 39.757 1.00 45.28 84 SER A O 1
ATOM 693 N N . GLU A 1 85 ? 1.944 28.733 37.833 1.00 47.28 85 GLU A N 1
ATOM 694 C CA . GLU A 1 85 ? 3.048 27.770 38.011 1.00 47.28 85 GLU A CA 1
ATOM 695 C C . GLU A 1 85 ? 3.637 27.597 39.427 1.00 47.28 85 GLU A C 1
ATOM 697 O O . GLU A 1 85 ? 4.513 28.346 39.864 1.00 47.28 85 GLU A O 1
ATOM 702 N N . SER A 1 86 ? 3.247 26.513 40.103 1.00 40.75 86 SER A N 1
ATOM 703 C CA . SER A 1 86 ? 4.120 25.810 41.051 1.00 40.75 86 SER A CA 1
ATOM 704 C C . SER A 1 86 ? 3.697 24.359 41.261 1.00 40.75 86 SER A C 1
ATOM 706 O O . SER A 1 86 ? 2.599 23.952 40.891 1.00 40.75 86 SER A O 1
ATOM 708 N N . ASP A 1 87 ? 4.655 23.604 41.785 1.00 39.28 87 ASP A N 1
ATOM 709 C CA . ASP A 1 87 ? 4.804 22.151 41.726 1.00 39.28 87 ASP A CA 1
ATOM 710 C C . ASP A 1 87 ? 3.987 21.375 42.791 1.00 39.28 87 ASP A C 1
ATOM 712 O O . ASP A 1 87 ? 3.501 21.958 43.759 1.00 39.28 87 ASP A O 1
ATOM 716 N N . SER A 1 88 ? 3.973 20.042 42.652 1.00 36.47 88 SER A N 1
ATOM 717 C CA . SER A 1 88 ? 3.591 19.003 43.634 1.00 36.47 88 SER A CA 1
ATOM 718 C C . SER A 1 88 ? 2.102 18.657 43.858 1.00 36.47 88 SER A C 1
ATOM 720 O O . SER A 1 88 ? 1.333 19.397 44.462 1.00 36.47 88 SER A O 1
ATOM 722 N N . GLU A 1 89 ? 1.760 17.426 43.453 1.00 40.75 89 GLU A N 1
ATOM 723 C CA . GLU A 1 89 ? 1.127 16.367 44.272 1.00 40.75 89 GLU A CA 1
ATOM 724 C C . GLU A 1 89 ? 0.206 16.779 45.449 1.00 40.75 89 GLU A C 1
ATOM 726 O O . GLU A 1 89 ? 0.697 17.142 46.516 1.00 40.75 89 GLU A O 1
ATOM 731 N N . ALA A 1 90 ? -1.111 16.539 45.325 1.00 35.09 90 ALA A N 1
ATOM 732 C CA . ALA A 1 90 ? -1.878 15.684 46.256 1.00 35.09 90 ALA A CA 1
ATOM 733 C C . ALA A 1 90 ? -3.380 15.594 45.904 1.00 35.09 90 ALA A C 1
ATOM 735 O O . ALA A 1 90 ? -3.989 16.503 45.350 1.00 35.09 90 ALA A O 1
ATOM 736 N N . GLN A 1 91 ? -3.969 14.455 46.263 1.00 35.56 91 GLN A N 1
ATOM 737 C CA . GLN A 1 91 ? -5.324 13.993 45.958 1.00 35.56 91 GLN A CA 1
ATOM 738 C C . GLN A 1 91 ? -6.499 14.835 46.514 1.00 35.56 91 GLN A C 1
ATOM 740 O O . GLN A 1 91 ? -6.417 15.431 47.585 1.00 35.56 91 GLN A O 1
ATOM 745 N N . SER A 1 92 ? -7.649 14.642 45.847 1.00 30.28 92 SER A N 1
ATOM 746 C CA . SER A 1 92 ? -9.029 14.603 46.384 1.00 30.28 92 SER A CA 1
ATOM 747 C C . SER A 1 92 ? -9.973 15.793 46.149 1.00 30.28 92 SER A C 1
ATOM 749 O O . SER A 1 92 ? -9.800 16.913 46.618 1.00 30.28 92 SER A O 1
ATOM 751 N N . THR A 1 93 ? -11.057 15.456 45.447 1.00 33.31 93 THR A N 1
ATOM 752 C CA . THR A 1 93 ? -12.275 16.228 45.157 1.00 33.31 93 THR A CA 1
ATOM 753 C C . THR A 1 93 ? -13.379 15.931 46.220 1.00 33.31 93 THR A C 1
ATOM 755 O O . THR A 1 93 ? -13.074 15.283 47.217 1.00 33.31 93 THR A O 1
ATOM 758 N N . PRO A 1 94 ? -14.647 16.392 46.106 1.00 43.25 94 PRO A N 1
ATOM 759 C CA . PRO A 1 94 ? -15.016 17.748 46.518 1.00 43.25 94 PRO A CA 1
ATOM 760 C C . PRO A 1 94 ? -16.340 17.857 47.331 1.00 43.25 94 PRO A C 1
ATOM 762 O O . PRO A 1 94 ? -17.123 16.921 47.421 1.00 43.25 94 PRO A O 1
ATOM 765 N N . ALA A 1 95 ? -16.630 19.091 47.762 1.00 28.75 95 ALA A N 1
ATOM 766 C CA . ALA A 1 95 ? -17.962 19.715 47.886 1.00 28.75 95 ALA A CA 1
ATOM 767 C C . ALA A 1 95 ? -18.996 19.262 48.955 1.00 28.75 95 ALA A C 1
ATOM 769 O O . ALA A 1 95 ? -19.333 18.100 49.145 1.00 28.75 95 ALA A O 1
ATOM 770 N N . SER A 1 96 ? -19.576 20.295 49.581 1.00 32.91 96 SER A N 1
ATOM 771 C CA . SER A 1 96 ? -20.802 20.311 50.401 1.00 32.91 96 SER A CA 1
ATOM 772 C C . SER A 1 96 ? -22.056 20.486 49.501 1.00 32.91 96 SER A C 1
ATOM 774 O O . SER A 1 96 ? -21.895 20.608 48.283 1.00 32.91 96 SER A O 1
ATOM 776 N N . PRO A 1 97 ? -23.294 20.542 50.042 1.00 44.38 97 PRO A N 1
ATOM 777 C CA . PRO A 1 97 ? -23.828 21.872 50.381 1.00 44.38 97 PRO A CA 1
ATOM 778 C C . PRO A 1 97 ? -24.710 21.975 51.650 1.00 44.38 97 PRO A C 1
ATOM 780 O O . PRO A 1 97 ? -25.160 20.994 52.236 1.00 44.38 97 PRO A O 1
ATOM 783 N N . GLU A 1 98 ? -24.944 23.234 52.031 1.00 30.47 98 GLU A N 1
ATOM 784 C CA . GLU A 1 98 ? -25.783 23.763 53.120 1.00 30.47 98 GLU A CA 1
ATOM 785 C C . GLU A 1 98 ? -27.289 23.383 52.986 1.00 30.47 98 GLU A C 1
ATOM 787 O O . GLU A 1 98 ? -27.762 23.037 51.908 1.00 30.47 98 GLU A O 1
ATOM 792 N N . SER A 1 99 ? -28.154 23.510 54.003 1.00 33.41 99 SER A N 1
ATOM 793 C CA . SER A 1 99 ? -28.430 24.775 54.707 1.00 33.41 99 SER A CA 1
ATOM 794 C C . SER A 1 99 ? -29.489 24.652 55.809 1.00 33.41 99 SER A C 1
ATOM 796 O O . SER A 1 99 ? -30.419 23.870 55.671 1.00 33.41 99 SER A O 1
ATOM 798 N N . GLU A 1 100 ? -29.418 25.514 56.837 1.00 31.45 100 GLU A N 1
ATOM 799 C CA . GLU A 1 100 ? -30.620 26.063 57.491 1.00 31.45 100 GLU A CA 1
ATOM 800 C C . GLU A 1 100 ? -30.355 27.368 58.277 1.00 31.45 100 GLU A C 1
ATOM 802 O O . GLU A 1 100 ? -29.210 27.787 58.466 1.00 31.45 100 GLU A O 1
ATOM 807 N N . LYS A 1 101 ? -31.428 28.095 58.635 1.00 32.12 101 LYS A N 1
ATOM 808 C CA . LYS A 1 101 ? -31.411 29.555 58.878 1.00 32.12 101 LYS A CA 1
ATOM 809 C C . LYS A 1 101 ? -31.846 29.960 60.302 1.00 32.12 101 LYS A C 1
ATOM 811 O O . LYS A 1 101 ? -32.419 29.192 61.059 1.00 32.12 101 LYS A O 1
ATOM 816 N N . LYS A 1 102 ? -31.529 31.206 60.672 1.00 35.78 102 LYS A N 1
ATOM 817 C CA . LYS A 1 102 ? -31.492 31.742 62.051 1.00 35.78 102 LYS A CA 1
ATOM 818 C C . LYS A 1 102 ? -32.864 31.982 62.735 1.00 35.78 102 LYS A C 1
ATOM 820 O O . LYS A 1 102 ? -33.787 32.487 62.108 1.00 35.78 102 LYS A O 1
ATOM 825 N N . THR A 1 103 ? -32.878 31.708 64.050 1.00 33.19 103 THR A N 1
ATOM 826 C CA . THR A 1 103 ? -33.489 32.392 65.240 1.00 33.19 103 THR A CA 1
ATOM 827 C C . THR A 1 103 ? -34.128 33.803 65.048 1.00 33.19 103 THR A C 1
ATOM 829 O O . THR A 1 103 ? -33.682 34.490 64.128 1.00 33.19 103 THR A O 1
ATOM 832 N N . PRO A 1 104 ? -35.057 34.339 65.923 1.00 41.56 104 PRO A N 1
ATOM 833 C CA . PRO A 1 104 ? -34.869 34.433 67.403 1.00 41.56 104 PRO A CA 1
ATOM 834 C C . PRO A 1 104 ? -36.050 34.644 68.426 1.00 41.56 104 PRO A C 1
ATOM 836 O O . PRO A 1 104 ? -37.108 35.174 68.125 1.00 41.56 104 PRO A O 1
ATOM 839 N N . LYS A 1 105 ? -35.732 34.352 69.711 1.00 33.62 105 LYS A N 1
ATOM 840 C CA . LYS A 1 105 ? -36.127 34.966 71.027 1.00 33.62 105 LYS A CA 1
ATOM 841 C C . LYS A 1 105 ? -37.517 35.617 71.282 1.00 33.62 105 LYS A C 1
ATOM 843 O O . LYS A 1 105 ? -37.789 36.674 70.730 1.00 33.62 105 LYS A O 1
ATOM 848 N N . GLN A 1 106 ? -38.168 35.191 72.388 1.00 34.94 106 GLN A N 1
ATOM 849 C CA . GLN A 1 106 ? -38.625 35.937 73.614 1.00 34.94 106 GLN A CA 1
ATOM 850 C C . GLN A 1 106 ? -39.856 35.234 74.272 1.00 34.94 106 GLN A C 1
ATOM 852 O O . GLN A 1 106 ? -40.523 34.489 73.573 1.00 34.94 106 GLN A O 1
ATOM 857 N N . LYS A 1 107 ? -40.288 35.418 75.543 1.00 35.84 107 LYS A N 1
ATOM 858 C CA . LYS A 1 107 ? -39.659 35.768 76.851 1.00 35.84 107 LYS A CA 1
ATOM 859 C C . LYS A 1 107 ? -40.732 35.717 77.982 1.00 35.84 107 LYS A C 1
ATOM 861 O O . LYS A 1 107 ? -41.787 36.312 77.820 1.00 35.84 107 LYS A O 1
ATOM 866 N N . GLY A 1 108 ? -40.399 35.162 79.159 1.00 31.41 108 GLY A N 1
ATOM 867 C CA . GLY A 1 108 ? -41.111 35.355 80.450 1.00 31.41 108 GLY A CA 1
ATOM 868 C C . GLY A 1 108 ? -42.086 34.235 80.885 1.00 31.41 108 GLY A C 1
ATOM 869 O O . GLY A 1 108 ? -42.572 33.523 80.022 1.00 31.41 108 GLY A O 1
ATOM 870 N N . LYS A 1 109 ? -42.500 34.049 82.157 1.00 40.53 109 LYS A N 1
ATOM 871 C CA . LYS A 1 109 ? -41.938 34.198 83.539 1.00 40.53 109 LYS A CA 1
ATOM 872 C C . LYS A 1 109 ? -43.106 34.349 84.550 1.00 40.53 109 LYS A C 1
ATOM 874 O O . LYS A 1 109 ? -44.014 35.121 84.259 1.00 40.53 109 LYS A O 1
ATOM 879 N N . LYS A 1 110 ? -42.927 33.796 85.775 1.00 34.44 110 LYS A N 1
ATOM 880 C CA . LYS A 1 110 ? -43.674 34.003 87.061 1.00 34.44 110 LYS A CA 1
ATOM 881 C C . LYS A 1 110 ? -44.763 32.942 87.294 1.00 34.44 110 LYS A C 1
ATOM 883 O O . LYS A 1 110 ? -45.462 32.634 86.346 1.00 34.44 110 LYS A O 1
ATOM 888 N N . GLY A 1 111 ? -44.994 32.329 88.456 1.00 32.62 111 GLY A N 1
ATOM 889 C CA . GLY A 1 111 ? -44.555 32.345 89.874 1.00 32.62 111 GLY A CA 1
ATOM 890 C C . GLY A 1 111 ? -45.394 31.226 90.563 1.00 32.62 111 GLY A C 1
ATOM 891 O O . GLY A 1 111 ? -46.096 30.524 89.843 1.00 32.62 111 GLY A O 1
ATOM 892 N N . SER A 1 112 ? -45.453 30.969 91.872 1.00 39.69 112 SER A N 1
ATOM 893 C CA . SER A 1 112 ? -44.866 31.555 93.088 1.00 39.69 112 SER A CA 1
ATOM 894 C C . SER A 1 112 ? -45.118 30.560 94.250 1.00 39.69 112 SER A C 1
ATOM 896 O O . SER A 1 112 ? -46.163 29.927 94.215 1.00 39.69 112 SER A O 1
ATOM 898 N N . ASP A 1 113 ? -44.211 30.489 95.239 1.00 30.44 113 ASP A N 1
ATOM 899 C CA . ASP A 1 113 ? -44.416 30.226 96.694 1.00 30.44 113 ASP A CA 1
ATOM 900 C C . ASP A 1 113 ? -45.218 28.971 97.182 1.00 30.44 113 ASP A C 1
ATOM 902 O O . ASP A 1 113 ? -46.149 28.511 96.543 1.00 30.44 113 ASP A O 1
ATOM 906 N N . GLY A 1 114 ? -44.961 28.350 98.346 1.00 33.81 114 GLY A N 1
ATOM 907 C CA . GLY A 1 114 ? -43.900 28.532 99.344 1.00 33.81 114 GLY A CA 1
ATOM 908 C C . GLY A 1 114 ? -44.112 27.690 100.630 1.00 33.81 114 GLY A C 1
ATOM 909 O O . GLY A 1 114 ? -45.219 27.245 100.911 1.00 33.81 114 GLY A O 1
ATOM 910 N N . SER A 1 115 ? -43.035 27.575 101.423 1.00 35.12 115 SER A N 1
ATOM 911 C CA . SER A 1 115 ? -43.012 27.607 102.909 1.00 35.12 115 SER A CA 1
ATOM 912 C C . SER A 1 115 ? -43.272 26.349 103.775 1.00 35.12 115 SER A C 1
ATOM 914 O O . SER A 1 115 ? -44.388 26.061 104.182 1.00 35.12 115 SER A O 1
ATOM 916 N N . SER A 1 116 ? -42.162 25.706 104.163 1.00 35.28 116 SER A N 1
ATOM 917 C CA . SER A 1 116 ? -41.643 25.496 105.542 1.00 35.28 116 SER A CA 1
ATOM 918 C C . SER A 1 116 ? -42.547 25.234 106.775 1.00 35.28 116 SER A C 1
ATOM 920 O O . SER A 1 116 ? -43.362 26.081 107.120 1.00 35.28 116 SER A O 1
ATOM 922 N N . SER A 1 117 ? -42.102 24.257 107.605 1.00 33.12 117 SER A N 1
ATOM 923 C CA . SER A 1 117 ? -42.075 24.242 109.107 1.00 33.12 117 SER A CA 1
ATOM 924 C C . SER A 1 117 ? -43.414 24.260 109.894 1.00 33.12 117 SER A C 1
ATOM 926 O O . SER A 1 117 ? -44.386 24.812 109.411 1.00 33.12 117 SER A O 1
ATOM 928 N N . SER A 1 118 ? -43.571 23.774 111.141 1.00 32.78 118 SER A N 1
ATOM 929 C CA . SER A 1 118 ? -42.804 22.921 112.094 1.00 32.78 118 SER A CA 1
ATOM 930 C C . SER A 1 118 ? -43.591 22.826 113.427 1.00 32.78 118 SER A C 1
ATOM 932 O O . SER A 1 118 ? -44.246 23.815 113.740 1.00 32.78 118 SER A O 1
ATOM 934 N N . SER A 1 119 ? -43.374 21.800 114.280 1.00 33.62 119 SER A N 1
ATOM 935 C CA . SER A 1 119 ? -43.846 21.736 115.702 1.00 33.62 119 SER A CA 1
ATOM 936 C C . SER A 1 119 ? -45.388 21.639 115.861 1.00 33.62 119 SER A C 1
ATOM 938 O O . SER A 1 119 ? -46.109 22.105 114.991 1.00 33.62 119 SER A O 1
ATOM 940 N N . SER A 1 120 ? -46.018 20.992 116.851 1.00 32.75 120 SER A N 1
ATOM 941 C CA . SER A 1 120 ? -45.796 20.818 118.309 1.00 32.75 120 SER A CA 1
ATOM 942 C C . SER A 1 120 ? -46.525 19.518 118.772 1.00 32.75 120 SER A C 1
ATOM 944 O O . SER A 1 120 ? -47.331 19.007 118.000 1.00 32.75 120 SER A O 1
ATOM 946 N N . SER A 1 121 ? -46.234 18.838 119.898 1.00 32.88 121 SER A N 1
ATOM 947 C CA . SER A 1 121 ? -46.473 19.240 121.312 1.00 32.88 121 SER A CA 1
ATOM 948 C C . SER A 1 121 ? -47.942 19.655 121.567 1.00 32.88 121 SER A C 1
ATOM 950 O O . SER A 1 121 ? -48.486 20.397 120.756 1.00 32.88 121 SER A O 1
ATOM 952 N N . ASP A 1 122 ? -48.682 19.252 122.608 1.00 31.80 122 ASP A N 1
ATOM 953 C CA . ASP A 1 122 ? -48.475 18.377 123.790 1.00 31.80 122 ASP A CA 1
ATOM 954 C C . ASP A 1 122 ? -49.809 17.584 124.028 1.00 31.80 122 ASP A C 1
ATOM 956 O O . ASP A 1 122 ? -50.728 17.734 123.223 1.00 31.80 122 ASP A O 1
ATOM 960 N N . SER A 1 123 ? -50.077 16.736 125.038 1.00 38.31 123 SER A N 1
ATOM 961 C CA . SER A 1 123 ? -49.397 16.374 126.302 1.00 38.31 123 SER A CA 1
ATOM 962 C C . SER A 1 123 ? -49.875 14.974 126.802 1.00 38.31 123 SER A C 1
ATOM 964 O O . SER A 1 123 ? -50.258 14.115 126.012 1.00 38.31 123 SER A O 1
ATOM 966 N N . ASP A 1 124 ? -49.859 14.772 128.121 1.00 36.03 124 ASP A N 1
ATOM 967 C CA . ASP A 1 124 ? -49.928 13.557 128.941 1.00 36.03 124 ASP A CA 1
ATOM 968 C C . ASP A 1 124 ? -51.276 13.332 129.664 1.00 36.03 124 ASP A C 1
ATOM 970 O O . ASP A 1 124 ? -52.076 14.260 129.792 1.00 36.03 124 ASP A O 1
ATOM 974 N N . SER A 1 125 ? -51.457 12.151 130.281 1.00 31.52 125 SER A N 1
ATOM 975 C CA . SER A 1 125 ? -51.920 12.010 131.685 1.00 31.52 125 SER A CA 1
ATOM 976 C C . SER A 1 125 ? -51.726 10.579 132.221 1.00 31.52 125 SER A C 1
ATOM 978 O O . SER A 1 125 ? -52.048 9.610 131.536 1.00 31.52 125 SER A O 1
ATOM 980 N N . GLU A 1 126 ? -51.248 10.455 133.463 1.00 35.12 126 GLU A N 1
ATOM 981 C CA . GLU A 1 126 ? -51.203 9.212 134.259 1.00 35.12 126 GLU A CA 1
ATOM 982 C C . GLU A 1 126 ? -52.142 9.314 135.487 1.00 35.12 126 GLU A C 1
ATOM 984 O O . GLU A 1 126 ? -52.519 10.428 135.843 1.00 35.12 126 GLU A O 1
ATOM 989 N N . VAL A 1 127 ? -52.396 8.175 136.167 1.00 40.28 127 VAL A N 1
ATOM 990 C CA . VAL A 1 127 ? -52.901 8.002 137.567 1.00 40.28 127 VAL A CA 1
ATOM 991 C C . VAL A 1 127 ? -54.286 8.623 137.931 1.00 40.28 127 VAL A C 1
ATOM 993 O O . VAL A 1 127 ? -54.757 9.538 137.272 1.00 40.28 127 VAL A O 1
ATOM 996 N N . ASP A 1 128 ? -55.068 8.197 138.940 1.00 32.22 128 ASP A N 1
ATOM 997 C CA . ASP A 1 128 ? -55.018 7.061 139.886 1.00 32.22 128 ASP A CA 1
ATOM 998 C C . ASP A 1 128 ? -56.443 6.682 140.404 1.00 32.22 128 ASP A C 1
ATOM 1000 O O . ASP A 1 128 ? -57.434 7.319 140.057 1.00 32.22 128 ASP A O 1
ATOM 1004 N N . GLU A 1 129 ? -56.508 5.643 141.248 1.00 40.12 129 GLU A N 1
ATOM 1005 C CA . GLU A 1 129 ? -57.619 5.052 142.041 1.00 40.12 129 GLU A CA 1
ATOM 1006 C C . GLU A 1 129 ? -58.963 5.794 142.348 1.00 40.12 129 GLU A C 1
ATOM 1008 O O . GLU A 1 129 ? -59.022 6.986 142.633 1.00 40.12 129 GLU A O 1
ATOM 1013 N N . ALA A 1 130 ? -60.010 4.955 142.542 1.00 35.28 130 ALA A N 1
ATOM 1014 C CA . ALA A 1 130 ? -61.003 4.965 143.653 1.00 35.28 130 ALA A CA 1
ATOM 1015 C C . ALA A 1 130 ? -62.529 5.101 143.353 1.00 35.28 130 ALA A C 1
ATOM 1017 O O . ALA A 1 130 ? -63.128 6.157 143.514 1.00 35.28 130 ALA A O 1
ATOM 1018 N N . ASN A 1 131 ? -63.170 3.927 143.215 1.00 38.47 131 ASN A N 1
ATOM 1019 C CA . ASN A 1 131 ? -64.388 3.486 143.940 1.00 38.47 131 ASN A CA 1
ATOM 1020 C C . ASN A 1 131 ? -65.818 4.009 143.585 1.00 38.47 131 ASN A C 1
ATOM 1022 O O . ASN A 1 131 ? -66.057 5.180 143.336 1.00 38.47 131 ASN A O 1
ATOM 1026 N N . GLN A 1 132 ? -66.778 3.084 143.771 1.00 40.38 132 GLN A N 1
ATOM 1027 C CA . GLN A 1 132 ? -68.249 3.201 143.886 1.00 40.38 132 GLN A CA 1
ATOM 1028 C C . GLN A 1 132 ? -69.158 3.351 142.636 1.00 40.38 132 GLN A C 1
ATOM 1030 O O . GLN A 1 132 ? -69.349 4.416 142.068 1.00 40.38 132 GLN A O 1
ATOM 1035 N N . GLU A 1 133 ? -69.860 2.237 142.367 1.00 41.59 133 GLU A N 1
ATOM 1036 C CA . GLU A 1 133 ? -71.332 2.155 142.248 1.00 41.59 133 GLU A CA 1
ATOM 1037 C C . GLU A 1 133 ? -72.044 2.802 141.035 1.00 41.59 133 GLU A C 1
ATOM 1039 O O . GLU A 1 133 ? -72.653 3.861 141.132 1.00 41.59 133 GLU A O 1
ATOM 1044 N N . ASN A 1 134 ? -72.144 2.061 139.920 1.00 36.38 134 ASN A N 1
ATOM 1045 C CA . ASN A 1 134 ? -73.400 1.368 139.560 1.00 36.38 134 ASN A CA 1
ATOM 1046 C C . ASN A 1 134 ? -73.266 0.543 138.267 1.00 36.38 134 ASN A C 1
ATOM 1048 O O . ASN A 1 134 ? -72.769 1.015 137.245 1.00 36.38 134 ASN A O 1
ATOM 1052 N N . GLY A 1 135 ? -73.762 -0.695 138.284 1.00 43.16 135 GLY A N 1
ATOM 1053 C CA . GLY A 1 135 ? -73.748 -1.562 137.106 1.00 43.16 135 GLY A CA 1
ATOM 1054 C C . GLY A 1 135 ? -74.862 -1.212 136.122 1.00 43.16 135 GLY A C 1
ATOM 1055 O O . GLY A 1 135 ? -75.972 -1.698 136.299 1.00 43.16 135 GLY A O 1
ATOM 1056 N N . ASN A 1 136 ? -74.559 -0.410 135.091 1.00 49.69 136 ASN A N 1
ATOM 1057 C CA . ASN A 1 136 ? -75.318 -0.412 133.825 1.00 49.69 136 ASN A CA 1
ATOM 1058 C C . ASN A 1 136 ? -74.606 0.242 132.616 1.00 49.69 136 ASN A C 1
ATOM 1060 O O . ASN A 1 136 ? -75.001 -0.026 131.493 1.00 49.69 136 ASN A O 1
ATOM 1064 N N . GLY A 1 137 ? -73.556 1.059 132.798 1.00 48.25 137 GLY A N 1
ATOM 1065 C CA . GLY A 1 137 ? -72.895 1.771 131.679 1.00 48.25 137 GLY A CA 1
ATOM 1066 C C . GLY A 1 137 ? -71.913 0.947 130.827 1.00 48.25 137 GLY A C 1
ATOM 1067 O O . GLY A 1 137 ? -71.447 1.415 129.793 1.00 48.25 137 GLY A O 1
ATOM 1068 N N . ILE A 1 138 ? -71.587 -0.283 131.243 1.00 58.16 138 ILE A N 1
ATOM 1069 C CA . ILE A 1 138 ? -70.605 -1.147 130.557 1.00 58.16 138 ILE A CA 1
ATOM 1070 C C . ILE A 1 138 ? -71.117 -1.595 129.178 1.00 58.16 138 ILE A C 1
ATOM 1072 O O . ILE A 1 138 ? -70.324 -1.771 128.258 1.00 58.16 138 ILE A O 1
ATOM 1076 N N . THR A 1 139 ? -72.432 -1.773 129.021 1.00 61.97 139 THR A N 1
ATOM 1077 C CA . THR A 1 139 ? -73.050 -2.228 127.765 1.00 61.97 13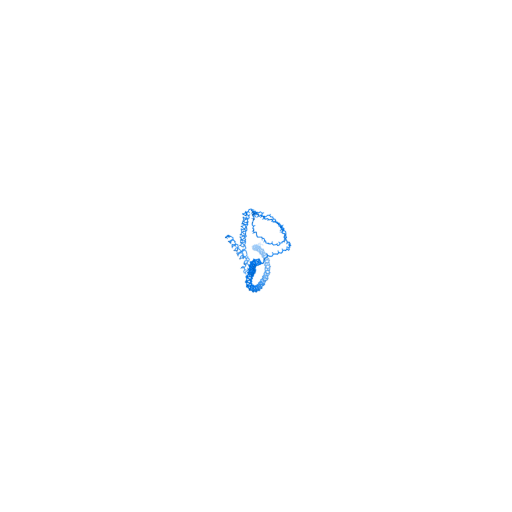9 THR A CA 1
ATOM 1078 C C . THR A 1 139 ? -73.057 -1.158 126.682 1.00 61.97 139 THR A C 1
ATOM 1080 O O . THR A 1 139 ? -72.858 -1.485 125.516 1.00 61.97 139 THR A O 1
ATOM 1083 N N . ASP A 1 140 ? -73.243 0.107 127.057 1.00 67.81 140 ASP A N 1
ATOM 1084 C CA . ASP A 1 140 ? -73.359 1.202 126.091 1.00 67.81 140 ASP A CA 1
ATOM 1085 C C . ASP A 1 140 ? -71.979 1.574 125.531 1.00 67.81 140 ASP A C 1
ATOM 1087 O O . ASP A 1 140 ? -71.814 1.642 124.316 1.00 67.81 140 ASP A O 1
ATOM 1091 N N . ALA A 1 141 ? -70.956 1.650 126.393 1.00 74.31 141 ALA A N 1
ATOM 1092 C CA . ALA A 1 141 ? -69.562 1.818 125.969 1.00 74.31 141 ALA A CA 1
ATOM 1093 C C . ALA A 1 141 ? -69.046 0.638 125.115 1.00 74.31 141 ALA A C 1
ATOM 1095 O O . ALA A 1 141 ? -68.227 0.831 124.218 1.00 74.31 141 ALA A O 1
ATOM 1096 N N . LEU A 1 142 ? -69.535 -0.586 125.361 1.00 76.19 142 LEU A N 1
ATOM 1097 C CA . LEU A 1 142 ? -69.255 -1.741 124.499 1.00 76.19 142 LEU A CA 1
ATOM 1098 C C . LEU A 1 142 ? -69.935 -1.621 123.130 1.00 76.19 142 LEU A C 1
ATOM 1100 O O . LEU A 1 142 ? -69.297 -1.921 122.128 1.00 76.19 142 LEU A O 1
ATOM 1104 N N . ASN A 1 143 ? -71.195 -1.182 123.071 1.00 77.69 143 ASN A N 1
ATOM 1105 C CA . ASN A 1 143 ? -71.909 -0.985 121.805 1.00 77.69 143 ASN A CA 1
ATOM 1106 C C . ASN A 1 143 ? -71.288 0.132 120.957 1.00 77.69 143 ASN A C 1
ATOM 1108 O O . ASN A 1 143 ? -71.139 -0.041 119.752 1.00 77.69 143 ASN A O 1
ATOM 1112 N N . GLU A 1 144 ? -70.903 1.251 121.570 1.00 81.38 144 GLU A N 1
ATOM 1113 C CA . GLU A 1 144 ? -70.242 2.356 120.868 1.00 81.38 144 GLU A CA 1
ATOM 1114 C C . GLU A 1 144 ? -68.889 1.896 120.297 1.00 81.38 144 GLU A C 1
ATOM 1116 O O . GLU A 1 144 ? -68.636 2.067 119.105 1.00 81.38 144 GLU A O 1
ATOM 1121 N N . ARG A 1 145 ? -68.100 1.137 121.077 1.00 83.69 145 ARG A N 1
ATOM 1122 C CA . ARG A 1 145 ? -66.866 0.497 120.586 1.00 83.69 145 ARG A CA 1
ATOM 1123 C C . ARG A 1 145 ? -67.113 -0.554 119.493 1.00 83.69 145 ARG A C 1
ATOM 1125 O O . ARG A 1 145 ? -66.253 -0.736 118.637 1.00 83.69 145 ARG A O 1
ATOM 1132 N N . VAL A 1 146 ? -68.250 -1.256 119.496 1.00 85.25 146 VAL A N 1
ATOM 1133 C CA . VAL A 1 146 ? -68.623 -2.187 118.411 1.00 85.25 146 VAL A CA 1
ATOM 1134 C C . VAL A 1 146 ? -68.932 -1.432 117.121 1.00 85.25 146 VAL A C 1
ATOM 1136 O O . VAL A 1 146 ? -68.446 -1.848 116.077 1.00 85.25 146 VAL A O 1
ATOM 1139 N N . ILE A 1 147 ? -69.661 -0.314 117.182 1.00 85.25 147 ILE A N 1
ATOM 1140 C CA . ILE A 1 147 ? -69.951 0.521 116.003 1.00 85.25 147 ILE A CA 1
ATOM 1141 C C . ILE A 1 147 ? -68.652 1.096 115.425 1.00 85.25 147 ILE A C 1
ATOM 1143 O O . ILE A 1 147 ? -68.420 0.984 114.224 1.00 85.25 147 ILE A O 1
ATOM 1147 N N . GLU A 1 148 ? -67.763 1.623 116.275 1.00 86.06 148 GLU A N 1
ATOM 1148 C CA . GLU A 1 148 ? -66.425 2.061 115.854 1.00 86.06 148 GLU A CA 1
ATOM 1149 C C . GLU A 1 148 ? -65.642 0.931 115.168 1.00 86.06 148 GLU A C 1
ATOM 1151 O O . GLU A 1 148 ? -65.063 1.146 114.110 1.00 86.06 148 GLU A O 1
ATOM 1156 N N . LEU A 1 149 ? -65.652 -0.285 115.727 1.00 86.06 149 LEU A N 1
ATOM 1157 C CA . LEU A 1 149 ? -64.980 -1.449 115.138 1.00 86.06 149 LEU A CA 1
ATOM 1158 C C . LEU A 1 149 ? -65.624 -1.923 113.823 1.00 86.06 149 LEU A C 1
ATOM 1160 O O . LEU A 1 149 ? -64.914 -2.432 112.957 1.00 86.06 149 LEU A O 1
ATOM 1164 N N . GLU A 1 150 ? -66.941 -1.779 113.655 1.00 85.50 150 GLU A N 1
ATOM 1165 C CA . GLU A 1 150 ? -67.643 -2.082 112.401 1.00 85.50 150 GLU A CA 1
ATOM 1166 C C . GLU A 1 150 ? -67.302 -1.063 111.303 1.00 85.50 150 GLU A C 1
ATOM 1168 O O . GLU A 1 150 ? -67.045 -1.466 110.165 1.00 85.50 150 GLU A O 1
ATOM 1173 N N . ASP A 1 151 ? -67.219 0.228 111.635 1.00 88.44 151 ASP A N 1
ATOM 1174 C CA . ASP A 1 151 ? -66.779 1.275 110.706 1.00 88.44 151 ASP A CA 1
ATOM 1175 C C . ASP A 1 151 ? -65.270 1.170 110.397 1.00 88.44 151 ASP A C 1
ATOM 1177 O O . ASP A 1 151 ? -64.892 1.229 109.226 1.00 88.44 151 ASP A O 1
ATOM 1181 N N . GLU A 1 152 ? -64.409 0.906 111.393 1.00 88.50 152 GLU A N 1
ATOM 1182 C CA . GLU A 1 152 ? -62.975 0.596 111.210 1.00 88.50 152 GLU A CA 1
ATOM 1183 C C . GLU A 1 152 ? -62.783 -0.613 110.271 1.00 88.50 152 GLU A C 1
ATOM 1185 O O . GLU A 1 152 ? -61.957 -0.571 109.355 1.00 88.50 152 GLU A O 1
ATOM 1190 N N . LEU A 1 153 ? -63.561 -1.689 110.458 1.00 89.69 153 LEU A N 1
ATOM 1191 C CA . LEU A 1 153 ? -63.526 -2.882 109.604 1.00 89.69 153 LEU A CA 1
ATOM 1192 C C . LEU A 1 153 ? -63.949 -2.560 108.167 1.00 89.69 153 LEU A C 1
ATOM 1194 O O . LEU A 1 153 ? -63.335 -3.043 107.216 1.00 89.69 153 LEU A O 1
ATOM 1198 N N . LYS A 1 154 ? -64.987 -1.742 108.002 1.00 88.62 154 LYS A N 1
ATOM 1199 C CA . LYS A 1 154 ? -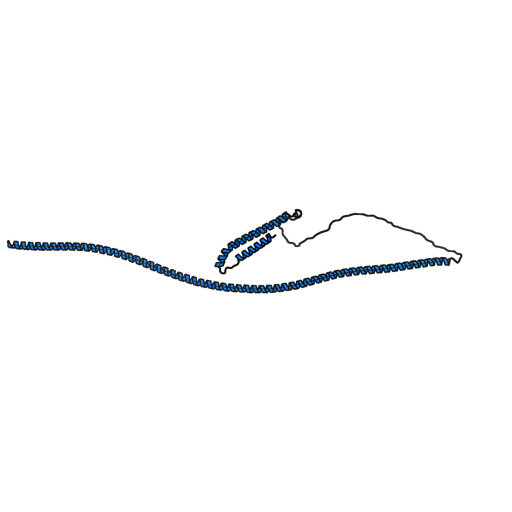65.528 -1.360 106.697 1.00 88.62 154 LYS A CA 1
ATOM 1200 C C . LYS A 1 154 ? -64.574 -0.446 105.931 1.00 88.62 154 LYS A C 1
ATOM 1202 O O . LYS A 1 154 ? -64.324 -0.688 104.753 1.00 88.62 154 LYS A O 1
ATOM 1207 N N . GLU A 1 155 ? -63.968 0.525 106.611 1.00 90.94 155 GLU A N 1
ATOM 1208 C CA . GLU A 1 155 ? -62.919 1.380 106.050 1.00 90.94 155 GLU A CA 1
ATOM 1209 C C . GLU A 1 155 ? -61.663 0.558 105.698 1.00 90.94 155 GLU A C 1
ATOM 1211 O O . GLU A 1 155 ? -61.017 0.802 104.679 1.00 90.94 155 GLU A O 1
ATOM 1216 N N . ALA A 1 156 ? -61.321 -0.462 106.497 1.00 88.81 156 ALA A N 1
ATOM 1217 C CA . ALA A 1 156 ? -60.239 -1.395 106.185 1.00 88.81 156 ALA A CA 1
ATOM 1218 C C . ALA A 1 156 ? -60.548 -2.275 104.960 1.00 88.81 156 ALA A C 1
ATOM 1220 O O . ALA A 1 156 ? -59.654 -2.494 104.142 1.00 88.81 156 ALA A O 1
ATOM 1221 N N . MET A 1 157 ? -61.792 -2.742 104.797 1.00 89.81 157 MET A N 1
ATOM 1222 C CA . MET A 1 157 ? -62.231 -3.476 103.602 1.00 89.81 157 MET A CA 1
ATOM 1223 C C . MET A 1 157 ? -62.172 -2.602 102.343 1.00 89.81 157 MET A C 1
ATOM 1225 O O . MET A 1 157 ? -61.604 -3.031 101.344 1.00 89.81 157 MET A O 1
ATOM 1229 N N . GLU A 1 158 ? -62.675 -1.367 102.402 1.00 91.12 158 GLU A N 1
ATOM 1230 C CA . GLU A 1 158 ? -62.655 -0.420 101.275 1.00 91.12 158 GLU A CA 1
ATOM 1231 C C . GLU A 1 158 ? -61.214 -0.019 100.892 1.00 91.12 158 GLU A C 1
ATOM 1233 O O . GLU A 1 158 ? -60.864 0.043 99.712 1.00 91.12 158 GLU A O 1
ATOM 1238 N N . LYS A 1 159 ? -60.320 0.152 101.880 1.00 92.25 159 LYS A N 1
ATOM 1239 C CA . LYS A 1 159 ? -58.874 0.334 101.647 1.00 92.25 159 LYS A CA 1
ATOM 1240 C C . LYS A 1 159 ? -58.221 -0.891 101.004 1.00 92.25 159 LYS A C 1
ATOM 1242 O O . LYS A 1 159 ? -57.310 -0.718 100.195 1.00 92.25 159 LYS A O 1
ATOM 1247 N N . LEU A 1 160 ? -58.642 -2.104 101.366 1.00 89.44 160 LEU A N 1
ATOM 1248 C CA . LEU A 1 160 ? -58.109 -3.349 100.808 1.00 89.44 160 LEU A CA 1
ATOM 1249 C C . LEU A 1 160 ? -58.561 -3.523 99.352 1.00 89.44 160 LEU A C 1
ATOM 1251 O O . LEU A 1 160 ? -57.712 -3.738 98.492 1.00 89.44 160 LEU A O 1
ATOM 1255 N N . GLU A 1 161 ? -59.845 -3.308 99.056 1.00 90.81 161 GLU A N 1
ATOM 1256 C CA . GLU A 1 161 ? -60.395 -3.314 97.692 1.00 90.81 161 GLU A CA 1
ATOM 1257 C C . GLU A 1 161 ? -59.706 -2.262 96.801 1.00 90.81 161 GLU A C 1
ATOM 1259 O O . GLU A 1 161 ? -59.208 -2.589 95.725 1.00 90.81 161 GLU A O 1
ATOM 1264 N N . ALA A 1 162 ? -59.536 -1.027 97.287 1.00 90.44 162 ALA A N 1
ATOM 1265 C CA . ALA A 1 162 ? -58.828 0.030 96.556 1.00 90.44 162 ALA A CA 1
ATOM 1266 C C . ALA A 1 162 ? -57.316 -0.237 96.368 1.00 90.44 162 ALA A C 1
ATOM 1268 O O . ALA A 1 162 ? -56.691 0.328 95.462 1.00 90.44 162 ALA A O 1
ATOM 1269 N N . LEU A 1 163 ? -56.695 -1.060 97.223 1.00 88.69 163 LEU A N 1
ATOM 1270 C CA . LEU A 1 163 ? -55.314 -1.525 97.051 1.00 88.69 163 LEU A CA 1
ATOM 1271 C C . LEU A 1 163 ? -55.227 -2.685 96.053 1.00 88.69 163 LEU A C 1
ATOM 1273 O O . LEU A 1 163 ? -54.293 -2.706 95.250 1.00 88.69 163 LEU A O 1
ATOM 1277 N N . GLU A 1 164 ? -56.185 -3.613 96.064 1.00 89.75 164 GLU A N 1
ATOM 1278 C CA . GLU A 1 164 ? -56.287 -4.682 95.067 1.00 89.75 164 GLU A CA 1
ATOM 1279 C C . GLU A 1 164 ? -56.556 -4.111 93.670 1.00 89.75 164 GLU A C 1
ATOM 1281 O O . GLU A 1 164 ? -55.826 -4.446 92.736 1.00 89.75 164 GLU A O 1
ATOM 1286 N N . GLU A 1 165 ? -57.496 -3.172 93.529 1.00 89.75 165 GLU A N 1
ATOM 1287 C CA . GLU A 1 165 ? -57.775 -2.482 92.264 1.00 89.75 165 GLU A CA 1
ATOM 1288 C C . GLU A 1 165 ? -56.524 -1.760 91.738 1.00 89.75 165 GLU A C 1
ATOM 1290 O O . GLU A 1 165 ? -56.121 -1.984 90.597 1.00 89.75 165 GLU A O 1
ATOM 1295 N N . LYS A 1 166 ? -55.819 -0.984 92.577 1.00 90.94 166 LYS A N 1
ATOM 1296 C CA . LYS A 1 166 ? -54.551 -0.331 92.189 1.00 90.94 166 LYS A CA 1
ATOM 1297 C C . LYS A 1 166 ? -53.442 -1.315 91.824 1.00 90.94 166 LYS A C 1
ATOM 1299 O O . LYS A 1 166 ? -52.642 -1.022 90.936 1.00 90.94 166 LYS A O 1
ATOM 1304 N N . ASN A 1 167 ? -53.363 -2.461 92.497 1.00 90.38 167 ASN A N 1
ATOM 1305 C CA . ASN A 1 167 ? -52.392 -3.503 92.176 1.00 90.38 167 ASN A CA 1
ATOM 1306 C C . ASN A 1 167 ? -52.694 -4.119 90.799 1.00 90.38 167 ASN A C 1
ATOM 1308 O O . ASN A 1 167 ? -51.791 -4.244 89.973 1.00 90.38 167 ASN A O 1
ATOM 1312 N N . MET A 1 168 ? -53.964 -4.420 90.516 1.00 89.94 168 MET A N 1
ATOM 1313 C CA . MET A 1 168 ? -54.403 -4.910 89.207 1.00 89.94 168 MET A CA 1
ATOM 1314 C C . MET A 1 168 ? -54.192 -3.866 88.103 1.00 89.94 168 MET A C 1
ATOM 1316 O O . MET A 1 168 ? -53.649 -4.201 87.054 1.00 89.94 168 MET A O 1
ATOM 1320 N N . GLN A 1 169 ? -54.531 -2.599 88.356 1.00 90.88 169 GLN A N 1
ATOM 1321 C CA . GLN A 1 169 ? -54.298 -1.465 87.456 1.00 90.88 169 GLN A CA 1
ATOM 1322 C C . GLN A 1 169 ? -52.808 -1.351 87.079 1.00 90.88 169 GLN A C 1
ATOM 1324 O O . GLN A 1 169 ? -52.461 -1.378 85.901 1.00 90.88 169 GLN A O 1
ATOM 1329 N N . CYS A 1 170 ? -51.919 -1.329 88.078 1.00 90.75 170 CYS A N 1
ATOM 1330 C CA . CYS A 1 170 ? -50.467 -1.257 87.890 1.00 90.75 170 CYS A CA 1
ATOM 1331 C C . CYS A 1 170 ? -49.911 -2.476 87.127 1.00 90.75 170 CYS A C 1
ATOM 1333 O O . CYS A 1 170 ? -49.029 -2.337 86.278 1.00 90.75 170 CYS A O 1
ATOM 1335 N N . GLN A 1 171 ? -50.439 -3.681 87.378 1.00 92.94 171 GLN A N 1
ATOM 1336 C CA . GLN A 1 171 ? -50.067 -4.878 86.617 1.00 92.94 171 GLN A CA 1
ATOM 1337 C C . GLN A 1 171 ? -50.525 -4.804 85.154 1.00 92.94 171 GLN A C 1
ATOM 1339 O O . GLN A 1 171 ? -49.748 -5.163 84.268 1.00 92.94 171 GLN A O 1
ATOM 1344 N N . CYS A 1 172 ? -51.739 -4.315 84.887 1.00 89.44 172 CYS A N 1
ATOM 1345 C CA . CYS A 1 172 ? -52.243 -4.093 83.532 1.00 89.44 172 CYS A CA 1
ATOM 1346 C C . CYS A 1 172 ? -51.383 -3.074 82.772 1.00 89.44 172 CYS A C 1
ATOM 1348 O O . CYS A 1 172 ? -50.900 -3.395 81.690 1.00 89.44 172 CYS A O 1
ATOM 1350 N N . GLU A 1 173 ? -51.107 -1.907 83.362 1.00 92.56 173 GLU A N 1
ATOM 1351 C CA . GLU A 1 173 ? -50.250 -0.864 82.773 1.00 92.56 173 GLU A CA 1
ATOM 1352 C C . GLU A 1 173 ? -48.843 -1.402 82.445 1.00 92.56 173 GLU A C 1
ATOM 1354 O O . GLU A 1 173 ? -48.316 -1.179 81.356 1.00 92.56 173 GLU A O 1
ATOM 1359 N N . ASN A 1 174 ? -48.254 -2.202 83.341 1.00 91.94 174 ASN A N 1
ATOM 1360 C CA . ASN A 1 174 ? -46.938 -2.820 83.146 1.00 91.94 174 ASN A CA 1
ATOM 1361 C C . ASN A 1 174 ? -46.927 -3.881 82.021 1.00 91.94 174 ASN A C 1
ATOM 1363 O O . ASN A 1 174 ? -45.940 -4.024 81.296 1.00 91.94 174 ASN A O 1
ATOM 1367 N N . LEU A 1 175 ? -48.016 -4.642 81.865 1.00 92.25 175 LEU A N 1
ATOM 1368 C CA . LEU A 1 175 ? -48.189 -5.586 80.755 1.00 92.25 175 LEU A CA 1
ATOM 1369 C C . LEU A 1 175 ? -48.427 -4.861 79.424 1.00 92.25 175 LEU A C 1
ATOM 1371 O O . LEU A 1 175 ? -47.907 -5.297 78.397 1.00 92.25 175 LEU A O 1
ATOM 1375 N N . GLU A 1 176 ? -49.162 -3.752 79.440 1.00 93.25 176 GLU A N 1
ATOM 1376 C CA . GLU A 1 176 ? -49.456 -2.929 78.267 1.00 93.25 176 GLU A CA 1
ATOM 1377 C C . GLU A 1 176 ? -48.202 -2.189 77.767 1.00 93.25 176 GLU A C 1
ATOM 1379 O O . GLU A 1 176 ? -47.916 -2.200 76.569 1.00 93.25 176 GLU A O 1
ATOM 1384 N N . GLU A 1 177 ? -47.361 -1.670 78.670 1.00 94.19 177 GLU A N 1
ATOM 1385 C CA . GLU A 1 177 ? -46.044 -1.110 78.330 1.00 94.19 177 GLU A CA 1
ATOM 1386 C C . GLU A 1 177 ? -45.123 -2.168 77.691 1.00 94.19 177 GLU A C 1
ATOM 1388 O O . GLU A 1 177 ? -44.495 -1.911 76.662 1.00 94.19 177 GLU A O 1
ATOM 1393 N N . LYS A 1 178 ? -45.089 -3.396 78.230 1.00 95.38 178 LYS A N 1
ATOM 1394 C CA . LYS A 1 178 ? -44.340 -4.523 77.634 1.00 95.38 178 LYS A CA 1
ATOM 1395 C C . LYS A 1 178 ? -44.884 -4.940 76.267 1.00 95.38 178 LYS A C 1
ATOM 1397 O O . LYS A 1 178 ? -44.101 -5.293 75.379 1.00 95.38 178 LYS A O 1
ATOM 1402 N N . LEU A 1 179 ? -46.203 -4.902 76.079 1.00 95.06 179 LEU A N 1
ATOM 1403 C CA . LEU A 1 179 ? -46.840 -5.175 74.791 1.00 95.06 179 LEU A CA 1
ATOM 1404 C C . LEU A 1 179 ? -46.450 -4.110 73.756 1.00 95.06 179 LEU A C 1
ATOM 1406 O O . LEU A 1 179 ? -46.051 -4.455 72.648 1.00 95.06 179 LEU A O 1
ATOM 1410 N N . LEU A 1 180 ? -46.478 -2.827 74.126 1.00 95.31 180 LEU A N 1
ATOM 1411 C CA . LEU A 1 180 ? -46.047 -1.730 73.256 1.00 95.31 180 LEU A CA 1
ATOM 1412 C C . LEU A 1 180 ? -44.546 -1.795 72.937 1.00 95.31 180 LEU A C 1
ATOM 1414 O O . LEU A 1 180 ? -44.161 -1.616 71.780 1.00 95.31 180 LEU A O 1
ATOM 1418 N N . ALA A 1 181 ? -43.702 -2.106 73.925 1.00 95.25 181 ALA A N 1
ATOM 1419 C CA . ALA A 1 181 ? -42.264 -2.273 73.730 1.00 95.25 181 ALA A CA 1
ATOM 1420 C C . ALA A 1 181 ? -41.962 -3.411 72.738 1.00 95.25 181 ALA A C 1
ATOM 1422 O O . ALA A 1 181 ? -41.297 -3.180 71.727 1.00 95.25 181 ALA A O 1
ATOM 1423 N N . SER A 1 182 ? -42.524 -4.603 72.961 1.00 94.75 182 SER A N 1
ATOM 1424 C CA . SER A 1 182 ? -42.351 -5.750 72.055 1.00 94.75 182 SER A CA 1
ATOM 1425 C C . SER A 1 182 ? -42.958 -5.511 70.667 1.00 94.75 182 SER A C 1
ATOM 1427 O O . SER A 1 182 ? -42.344 -5.879 69.668 1.00 94.75 182 SER A O 1
ATOM 1429 N N . GLN A 1 183 ? -44.092 -4.811 70.558 1.00 96.06 183 GLN A N 1
ATOM 1430 C CA . GLN A 1 183 ? -44.642 -4.400 69.262 1.00 96.06 183 GLN A CA 1
ATOM 1431 C C . GLN A 1 183 ? -43.713 -3.423 68.523 1.00 96.06 183 GLN A C 1
ATOM 1433 O O . GLN A 1 183 ? -43.562 -3.524 67.306 1.00 96.06 183 GLN A O 1
ATOM 1438 N N . SER A 1 184 ? -43.062 -2.494 69.233 1.00 94.38 184 SER A N 1
ATOM 1439 C CA . SER A 1 184 ? -42.091 -1.573 68.629 1.00 94.38 184 SER A CA 1
ATOM 1440 C C . SER A 1 184 ? -40.831 -2.297 68.132 1.00 94.38 184 SER A C 1
ATOM 1442 O O . SER A 1 184 ? -40.342 -1.997 67.042 1.00 94.38 184 SER A O 1
ATOM 1444 N N . GLU A 1 185 ? -40.367 -3.310 68.870 1.00 96.56 185 GLU A N 1
ATOM 1445 C CA . GLU A 1 185 ? -39.245 -4.169 68.483 1.00 96.56 185 GLU A CA 1
ATOM 1446 C C . GLU A 1 185 ? -39.593 -5.026 67.254 1.00 96.56 185 GLU A C 1
ATOM 1448 O O . GLU A 1 185 ? -38.832 -5.043 66.286 1.00 96.56 185 GLU A O 1
ATOM 1453 N N . ILE A 1 186 ? -40.782 -5.645 67.228 1.00 95.69 186 ILE A N 1
ATOM 1454 C CA . ILE A 1 186 ? -41.302 -6.381 66.062 1.00 95.69 186 ILE A CA 1
ATOM 1455 C C . ILE A 1 186 ? -41.349 -5.475 64.826 1.00 95.69 186 ILE A C 1
ATOM 1457 O O . ILE A 1 186 ? -40.849 -5.866 63.772 1.00 95.69 186 ILE A O 1
ATOM 1461 N N . ASN A 1 187 ? -41.879 -4.255 64.951 1.00 95.38 187 ASN A N 1
ATOM 1462 C CA . ASN A 1 187 ? -41.955 -3.306 63.838 1.00 95.38 187 ASN A CA 1
ATOM 1463 C C . ASN A 1 187 ? -40.556 -2.918 63.316 1.00 95.38 187 ASN A C 1
ATOM 1465 O O . ASN A 1 187 ? -40.360 -2.806 62.104 1.00 95.38 187 ASN A O 1
ATOM 1469 N N . SER A 1 188 ? -39.573 -2.742 64.209 1.00 96.50 188 SER A N 1
ATOM 1470 C CA . SER A 1 188 ? -38.179 -2.480 63.821 1.00 96.50 188 SER A CA 1
ATOM 1471 C C . SER A 1 188 ? -37.573 -3.669 63.071 1.00 96.50 188 SER A C 1
ATOM 1473 O O . SER A 1 188 ? -37.008 -3.497 61.994 1.00 96.50 188 SER A O 1
ATOM 1475 N N . LEU A 1 189 ? -37.746 -4.886 63.595 1.00 96.25 189 LEU A N 1
ATOM 1476 C CA . LEU A 1 189 ? -37.232 -6.113 62.981 1.00 96.25 189 LEU A CA 1
ATOM 1477 C C . LEU A 1 189 ? -37.897 -6.420 61.630 1.00 96.25 189 LEU A C 1
ATOM 1479 O O . LEU A 1 189 ? -37.226 -6.913 60.723 1.00 96.25 189 LEU A O 1
ATOM 1483 N N . GLN A 1 190 ? -39.187 -6.106 61.462 1.00 96.56 190 GLN A N 1
ATOM 1484 C CA . GLN A 1 190 ? -39.869 -6.195 60.166 1.00 96.56 190 GLN A CA 1
ATOM 1485 C C . GLN A 1 190 ? -39.250 -5.238 59.146 1.00 96.56 190 GLN A C 1
ATOM 1487 O O . GLN A 1 190 ? -38.932 -5.663 58.036 1.00 96.56 190 GLN A O 1
ATOM 1492 N N . LYS A 1 191 ? -39.006 -3.978 59.527 1.00 96.44 191 LYS A N 1
ATOM 1493 C CA . LYS A 1 191 ? -38.370 -2.994 58.644 1.00 96.44 191 LYS A CA 1
ATOM 1494 C C . LYS A 1 191 ? -36.960 -3.431 58.221 1.00 96.44 191 LYS A C 1
ATOM 1496 O O . LYS A 1 191 ? -36.635 -3.394 57.034 1.00 96.44 191 LYS A O 1
ATOM 1501 N N . ASP A 1 192 ? -36.152 -3.911 59.166 1.00 96.69 192 ASP A N 1
ATOM 1502 C CA . ASP A 1 192 ? -34.811 -4.443 58.891 1.00 96.69 192 ASP A CA 1
ATOM 1503 C C . ASP A 1 192 ? -34.856 -5.665 57.955 1.00 96.69 192 ASP A C 1
ATOM 1505 O O . ASP A 1 192 ? -33.970 -5.854 57.115 1.00 96.69 192 ASP A O 1
ATOM 1509 N N . LEU A 1 193 ? -35.885 -6.511 58.081 1.00 95.69 193 LEU A N 1
ATOM 1510 C CA . LEU A 1 193 ? -36.098 -7.657 57.199 1.00 95.69 193 LEU A CA 1
ATOM 1511 C C . LEU A 1 193 ? -36.496 -7.215 55.782 1.00 95.69 193 LEU A C 1
ATOM 1513 O O . LEU A 1 193 ? -35.953 -7.746 54.816 1.00 95.69 193 LEU A O 1
ATOM 1517 N N . GLU A 1 194 ? -37.371 -6.219 55.635 1.00 96.25 194 GLU A N 1
ATOM 1518 C CA . GLU A 1 194 ? -37.752 -5.645 54.335 1.00 96.25 194 GLU A CA 1
ATOM 1519 C C . GLU A 1 194 ? -36.577 -4.966 53.611 1.00 96.25 194 GLU A C 1
ATOM 1521 O O . GLU A 1 194 ? -36.484 -5.021 52.382 1.00 96.25 194 GLU A O 1
ATOM 1526 N N . GLU A 1 195 ? -35.665 -4.319 54.342 1.00 96.38 195 GLU A N 1
ATOM 1527 C CA . GLU A 1 195 ? -34.426 -3.759 53.780 1.00 96.38 195 GLU A CA 1
ATOM 1528 C C . GLU A 1 195 ? -33.436 -4.873 53.370 1.00 96.38 195 GLU A C 1
ATOM 1530 O O . GLU A 1 195 ? -32.799 -4.794 52.311 1.00 96.38 195 GLU A O 1
ATOM 1535 N N . LYS A 1 196 ? -33.365 -5.974 54.132 1.00 96.50 196 LYS A N 1
ATOM 1536 C CA . LYS A 1 196 ? -32.587 -7.175 53.762 1.00 96.50 196 LYS A CA 1
ATOM 1537 C C . LYS A 1 196 ? -33.155 -7.913 52.546 1.00 96.50 196 LYS A C 1
ATOM 1539 O O . LYS A 1 196 ? -32.382 -8.383 51.718 1.00 96.50 196 LYS A O 1
ATOM 1544 N N . VAL A 1 197 ? -34.478 -7.994 52.393 1.00 96.69 197 VAL A N 1
ATOM 1545 C CA . VAL A 1 197 ? -35.107 -8.588 51.199 1.00 96.69 197 VAL A CA 1
ATOM 1546 C C . VAL A 1 197 ? -34.795 -7.751 49.956 1.00 96.69 197 VAL A C 1
ATOM 1548 O O . VAL A 1 197 ? -34.263 -8.297 48.991 1.00 96.69 197 VAL A O 1
ATOM 1551 N N . ARG A 1 198 ? -34.993 -6.425 50.010 1.00 96.38 198 ARG A N 1
ATOM 1552 C CA . ARG A 1 198 ? -34.680 -5.518 48.888 1.00 96.38 198 ARG A CA 1
ATOM 1553 C C . ARG A 1 198 ? -33.207 -5.559 48.466 1.00 96.38 198 ARG A C 1
ATOM 1555 O O . ARG A 1 198 ? -32.901 -5.542 47.276 1.00 96.38 198 ARG A O 1
ATOM 1562 N N . SER A 1 199 ? -32.278 -5.645 49.420 1.00 96.19 199 SER A N 1
ATOM 1563 C CA . SER A 1 199 ? -30.848 -5.783 49.096 1.00 96.19 199 SER A CA 1
ATOM 1564 C C . SER A 1 199 ? -30.503 -7.152 48.495 1.00 96.19 199 SER A C 1
ATOM 1566 O O . SER A 1 199 ? -29.710 -7.211 47.559 1.00 96.19 199 SER A O 1
ATOM 1568 N N . LEU A 1 200 ? -31.135 -8.245 48.942 1.00 95.62 200 LEU A N 1
ATOM 1569 C CA . LEU A 1 200 ? -30.988 -9.564 48.310 1.00 95.62 200 LEU A CA 1
ATOM 1570 C C . LEU A 1 200 ? -31.559 -9.616 46.884 1.00 95.62 200 LEU A C 1
ATOM 1572 O O . LEU A 1 200 ? -31.025 -10.343 46.050 1.00 95.62 200 LEU A O 1
ATOM 1576 N N . GLU A 1 201 ? -32.626 -8.873 46.595 1.00 95.56 201 GLU A N 1
ATOM 1577 C CA . GLU A 1 201 ? -33.181 -8.738 45.242 1.00 95.56 201 GLU A CA 1
ATOM 1578 C C . GLU A 1 201 ? -32.207 -7.995 44.318 1.00 95.56 201 GLU A C 1
ATOM 1580 O O . GLU A 1 201 ? -31.844 -8.529 43.271 1.00 95.56 201 GLU A O 1
ATOM 1585 N N . SER A 1 202 ? -31.670 -6.852 44.759 1.00 96.62 202 SER A N 1
ATOM 1586 C CA . SER A 1 202 ? -30.647 -6.105 44.010 1.00 96.62 202 SER A CA 1
ATOM 1587 C C . SER A 1 202 ? -29.368 -6.924 43.763 1.00 96.62 202 SER A C 1
ATOM 1589 O O . SER A 1 202 ? -28.821 -6.895 42.663 1.00 96.62 202 SER A O 1
ATOM 1591 N N . ILE A 1 203 ? -28.914 -7.726 44.736 1.00 96.06 203 ILE A N 1
ATOM 1592 C CA . ILE A 1 203 ? -27.753 -8.618 44.557 1.00 96.06 203 ILE A CA 1
ATOM 1593 C C . ILE A 1 203 ? -28.017 -9.690 43.486 1.00 96.06 203 ILE A C 1
ATOM 1595 O O . ILE A 1 203 ? -27.104 -10.029 42.734 1.00 96.06 203 ILE A O 1
ATOM 1599 N N . LYS A 1 204 ? -29.243 -10.225 43.389 1.00 95.62 204 LYS A N 1
ATOM 1600 C CA . LYS A 1 204 ? -29.602 -11.200 42.342 1.00 95.62 204 LYS A CA 1
ATOM 1601 C C . LYS A 1 204 ? -29.609 -10.569 40.953 1.00 95.62 204 LYS A C 1
ATOM 1603 O O . LYS A 1 204 ? -29.117 -11.192 40.020 1.00 95.62 204 LYS A O 1
ATOM 1608 N N . GLU A 1 205 ? -30.133 -9.352 40.831 1.00 96.50 205 GLU A N 1
ATOM 1609 C CA . GLU A 1 205 ? -30.147 -8.595 39.574 1.00 96.50 205 GLU A CA 1
ATOM 1610 C C . GLU A 1 205 ? -28.713 -8.328 39.086 1.00 96.50 205 GLU A C 1
ATOM 1612 O O . GLU A 1 205 ? -28.352 -8.751 37.990 1.00 96.50 205 GLU A O 1
ATOM 1617 N N . ILE A 1 206 ? -27.845 -7.807 39.963 1.00 95.88 206 ILE A N 1
ATOM 1618 C CA . ILE A 1 206 ? -26.408 -7.611 39.689 1.00 95.88 206 ILE A CA 1
ATOM 1619 C C . ILE A 1 206 ? -25.705 -8.936 39.332 1.00 95.88 206 ILE A C 1
ATOM 1621 O O . ILE A 1 206 ? -24.811 -8.957 38.487 1.00 95.88 206 ILE A O 1
ATOM 1625 N N . SER A 1 207 ? -26.089 -10.058 39.955 1.00 96.19 207 SER A N 1
ATOM 1626 C CA . SER A 1 207 ? -25.537 -11.379 39.615 1.00 96.19 207 SER A CA 1
ATOM 1627 C C . SER A 1 207 ? -25.931 -11.824 38.204 1.00 96.19 207 SER A C 1
ATOM 1629 O O . SER A 1 207 ? -25.093 -12.382 37.504 1.00 96.19 207 SER A O 1
ATOM 1631 N N . SER A 1 208 ? -27.168 -11.550 37.775 1.00 95.88 208 SER A N 1
ATOM 1632 C CA . SER A 1 208 ? -27.633 -11.841 36.413 1.00 95.88 208 SER A CA 1
ATOM 1633 C C . SER A 1 208 ? -26.897 -10.980 35.384 1.00 95.88 208 SER A C 1
ATOM 1635 O O . SER A 1 208 ? -26.338 -11.512 34.430 1.00 95.88 208 SER A O 1
ATOM 1637 N N . GLU A 1 209 ? -26.808 -9.664 35.613 1.00 97.00 209 GLU A N 1
ATOM 1638 C CA . GLU A 1 209 ? -26.068 -8.746 34.731 1.00 97.00 209 GLU A CA 1
ATOM 1639 C C . GLU A 1 209 ? -24.586 -9.135 34.611 1.00 97.00 209 GLU A C 1
ATOM 1641 O O . GLU A 1 209 ? -23.986 -9.036 33.539 1.00 97.00 209 GLU A O 1
ATOM 1646 N N . LYS A 1 210 ? -23.981 -9.616 35.705 1.00 96.31 210 LYS A N 1
ATOM 1647 C CA . LYS A 1 210 ? -22.611 -10.136 35.708 1.00 96.31 210 LYS A CA 1
ATOM 1648 C C . LYS A 1 210 ? -22.459 -11.369 34.813 1.00 96.31 210 LYS A C 1
ATOM 1650 O O . LYS A 1 210 ? -21.459 -11.455 34.104 1.00 96.31 210 LYS A O 1
ATOM 1655 N N . GLU A 1 211 ? -23.397 -12.313 34.852 1.00 96.88 211 GLU A N 1
ATOM 1656 C CA . GLU A 1 211 ? -23.363 -13.517 34.008 1.00 96.88 211 GLU A CA 1
ATOM 1657 C C . GLU A 1 211 ? -23.481 -13.156 32.515 1.00 96.88 211 GLU A C 1
ATOM 1659 O O . GLU A 1 211 ? -22.692 -13.647 31.702 1.00 96.88 211 GLU A O 1
ATOM 1664 N N . ASP A 1 212 ? -24.367 -12.217 32.166 1.00 96.56 212 ASP A N 1
ATOM 1665 C CA . ASP A 1 212 ? -24.505 -11.694 30.799 1.00 96.56 212 ASP A CA 1
ATOM 1666 C C . ASP A 1 212 ? -23.228 -10.974 30.318 1.00 96.56 212 ASP A C 1
ATOM 1668 O O . ASP A 1 212 ? -22.765 -11.182 29.190 1.00 96.56 212 ASP A O 1
ATOM 1672 N N . LEU A 1 213 ? -22.601 -10.164 31.181 1.00 96.69 213 LEU A N 1
ATOM 1673 C CA . LEU A 1 213 ? -21.326 -9.502 30.884 1.00 96.69 213 LEU A CA 1
ATOM 1674 C C . LEU A 1 213 ? -20.171 -10.503 30.729 1.00 96.69 213 LEU A C 1
ATOM 1676 O O . LEU A 1 213 ? -19.350 -10.345 29.824 1.00 96.69 213 LEU A O 1
ATOM 1680 N N . GLU A 1 214 ? -20.099 -11.543 31.564 1.00 97.56 214 GLU A N 1
ATOM 1681 C CA . GLU A 1 214 ? -19.093 -12.608 31.444 1.00 97.56 214 GLU A CA 1
ATOM 1682 C C . GLU A 1 214 ? -19.257 -13.389 30.127 1.00 97.56 214 GLU A C 1
ATOM 1684 O O . GLU A 1 214 ? -18.259 -13.660 29.447 1.00 97.56 214 GLU A O 1
ATOM 1689 N N . ALA A 1 215 ? -20.496 -13.665 29.704 1.00 97.12 215 ALA A N 1
ATOM 1690 C CA . ALA A 1 215 ? -20.793 -14.272 28.407 1.00 97.12 215 ALA A CA 1
ATOM 1691 C C . ALA A 1 215 ? -20.378 -13.368 27.229 1.00 97.12 215 ALA A C 1
ATOM 1693 O O . ALA A 1 215 ? -19.689 -13.827 26.312 1.00 97.12 215 ALA A O 1
ATOM 1694 N N . ALA A 1 216 ? -20.708 -12.072 27.274 1.00 97.81 216 ALA A N 1
ATOM 1695 C CA . ALA A 1 216 ? -20.321 -11.106 26.241 1.00 97.81 216 ALA A CA 1
ATOM 1696 C C . ALA A 1 216 ? -18.793 -10.907 26.150 1.00 97.81 216 ALA A C 1
ATOM 1698 O O . ALA A 1 216 ? -18.237 -10.767 25.057 1.00 97.81 216 ALA A O 1
ATOM 1699 N N . VAL A 1 217 ? -18.080 -10.928 27.283 1.00 97.69 217 VAL A N 1
ATOM 1700 C CA . VAL A 1 217 ? -16.607 -10.890 27.317 1.00 97.69 217 VAL A CA 1
ATOM 1701 C C . VAL A 1 217 ? -16.008 -12.149 26.686 1.00 97.69 217 VAL A C 1
ATOM 1703 O O . VAL A 1 217 ? -15.049 -12.044 25.917 1.00 97.69 217 VAL A O 1
ATOM 1706 N N . LEU A 1 218 ? -16.577 -13.331 26.951 1.00 97.75 218 LEU A N 1
ATOM 1707 C CA . LEU A 1 218 ? -16.140 -14.586 26.334 1.00 97.75 218 LEU A CA 1
ATOM 1708 C C . LEU A 1 218 ? -16.357 -14.579 24.811 1.00 97.75 218 LEU A C 1
ATOM 1710 O O . LEU A 1 218 ? -15.461 -14.965 24.060 1.00 97.75 218 LEU A O 1
ATOM 1714 N N . GLU A 1 219 ? -17.511 -14.098 24.345 1.00 97.69 219 GLU A N 1
ATOM 1715 C CA . GLU A 1 219 ? -17.823 -13.990 22.916 1.00 97.69 219 GLU A CA 1
ATOM 1716 C C . GLU A 1 219 ? -16.863 -13.025 22.198 1.00 97.69 219 GLU A C 1
ATOM 1718 O O . GLU A 1 219 ? -16.276 -13.373 21.171 1.00 97.69 219 GLU A O 1
ATOM 1723 N N . ASN A 1 220 ? -16.634 -11.837 22.767 1.00 96.69 220 ASN A N 1
ATOM 1724 C CA . ASN A 1 220 ? -15.700 -10.855 22.210 1.00 96.69 220 ASN A CA 1
ATOM 1725 C C . ASN A 1 220 ? -14.250 -11.362 22.202 1.00 96.69 220 ASN A C 1
ATOM 1727 O O . ASN A 1 220 ? -13.517 -11.103 21.248 1.00 96.69 220 ASN A O 1
ATOM 1731 N N . LYS A 1 221 ? -13.840 -12.136 23.215 1.00 98.06 221 LYS A N 1
ATOM 1732 C CA . LYS A 1 221 ? -12.531 -12.802 23.241 1.00 98.06 221 LYS A CA 1
ATOM 1733 C C . LYS A 1 221 ? -12.374 -13.803 22.091 1.00 98.06 221 LYS A C 1
ATOM 1735 O O . LYS A 1 221 ? -11.314 -13.844 21.472 1.00 98.06 221 LYS A O 1
ATOM 1740 N N . ASN A 1 222 ? -13.415 -14.578 21.786 1.00 97.31 222 ASN A N 1
ATOM 1741 C CA . ASN A 1 222 ? -13.386 -15.533 20.677 1.00 97.31 222 ASN A CA 1
ATOM 1742 C C . ASN A 1 222 ? -13.301 -14.812 19.320 1.00 97.31 222 ASN A C 1
ATOM 1744 O O . ASN A 1 222 ? -12.424 -15.135 18.523 1.00 97.31 222 ASN A O 1
ATOM 1748 N N . LYS A 1 223 ? -14.122 -13.771 19.105 1.00 98.19 223 LYS A N 1
ATOM 1749 C CA . LYS A 1 223 ? -14.062 -12.912 17.903 1.00 98.19 223 LYS A CA 1
ATOM 1750 C C . LYS A 1 223 ? -12.690 -12.255 17.721 1.00 98.19 223 LYS A C 1
ATOM 1752 O O . LYS A 1 223 ? -12.202 -12.139 16.602 1.00 98.19 223 LYS A O 1
ATOM 1757 N N . PHE A 1 224 ? -12.049 -11.833 18.812 1.00 97.06 224 PHE A N 1
ATOM 1758 C CA . PHE A 1 224 ? -10.706 -11.255 18.762 1.00 97.06 224 PHE A CA 1
ATOM 1759 C C . PHE A 1 224 ? -9.650 -12.266 18.293 1.00 97.06 224 PHE A C 1
ATOM 1761 O O . PHE A 1 224 ? -8.815 -11.924 17.459 1.00 97.06 224 PHE A O 1
ATOM 1768 N N . GLU A 1 225 ? -9.682 -13.507 18.790 1.00 97.25 225 GLU A N 1
ATOM 1769 C CA . GLU A 1 225 ? -8.758 -14.557 18.335 1.00 97.25 225 GLU A CA 1
ATOM 1770 C C . GLU A 1 225 ? -9.037 -14.997 16.883 1.00 97.25 225 GLU A C 1
ATOM 1772 O O . GLU A 1 225 ? -8.090 -15.269 16.146 1.00 97.25 225 GLU A O 1
ATOM 1777 N N . GLU A 1 226 ? -10.298 -14.985 16.437 1.00 97.88 226 GLU A N 1
ATOM 1778 C CA . GLU A 1 226 ? -10.678 -15.216 15.034 1.00 97.88 226 GLU A CA 1
ATOM 1779 C C . GLU A 1 226 ? -10.108 -14.130 14.104 1.00 97.88 226 GLU A C 1
ATOM 1781 O O . GLU A 1 226 ? -9.308 -14.443 13.222 1.00 97.88 226 GLU A O 1
ATOM 1786 N N . LEU A 1 227 ? -10.396 -12.849 14.372 1.00 97.88 227 LEU A N 1
ATOM 1787 C CA . LEU A 1 227 ? -9.865 -11.706 13.608 1.00 97.88 227 LEU A CA 1
ATOM 1788 C C . LEU A 1 227 ? -8.328 -11.660 13.602 1.00 97.88 227 LEU A C 1
ATOM 1790 O O . LEU A 1 227 ? -7.702 -11.309 12.603 1.00 97.88 227 LEU A O 1
ATOM 1794 N N . LYS A 1 228 ? -7.693 -12.035 14.715 1.00 98.25 228 LYS A N 1
ATOM 1795 C CA . LYS A 1 228 ? -6.233 -12.158 14.837 1.00 98.25 228 LYS A CA 1
ATOM 1796 C C . LYS A 1 228 ? -5.681 -13.301 13.976 1.00 98.25 228 LYS A C 1
ATOM 1798 O O . LYS A 1 228 ? -4.598 -13.157 13.407 1.00 98.25 228 LYS A O 1
ATOM 1803 N N . GLY A 1 229 ? -6.423 -14.402 13.842 1.00 98.00 229 GLY A N 1
ATOM 1804 C CA . GLY A 1 229 ? -6.133 -15.487 12.906 1.00 98.00 229 GLY A CA 1
ATOM 1805 C C . GLY A 1 229 ? -6.256 -15.047 11.445 1.00 98.00 229 GLY A C 1
ATOM 1806 O O . GLY A 1 229 ? -5.325 -15.254 10.666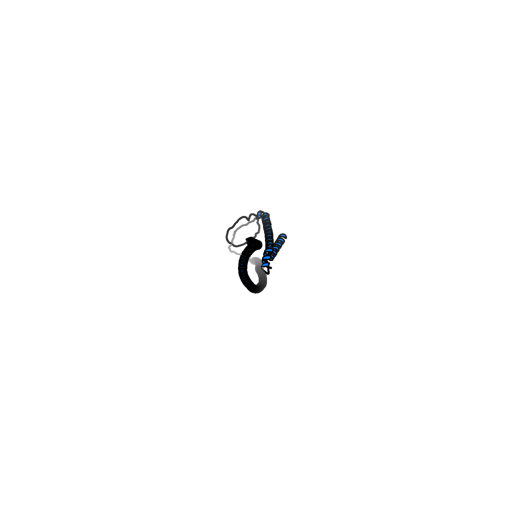 1.00 98.00 229 GLY A O 1
ATOM 1807 N N . GLU A 1 230 ? -7.352 -14.375 11.083 1.00 97.75 230 GLU A N 1
ATOM 1808 C CA . GLU A 1 230 ? -7.557 -13.807 9.742 1.00 97.75 230 GLU A CA 1
ATOM 1809 C C . GLU A 1 230 ? -6.456 -12.806 9.370 1.00 97.75 230 GLU A C 1
ATOM 1811 O O . GLU A 1 230 ? -5.864 -12.902 8.295 1.00 97.75 230 GLU A O 1
ATOM 1816 N N . MET A 1 231 ? -6.105 -11.898 10.286 1.00 97.50 231 MET A N 1
ATOM 1817 C CA . MET A 1 231 ? -5.024 -10.927 10.102 1.00 97.50 231 MET A CA 1
ATOM 1818 C C . MET A 1 231 ? -3.664 -11.609 9.881 1.00 97.50 231 MET A C 1
ATOM 1820 O O . MET A 1 231 ? -2.891 -11.171 9.029 1.00 97.50 231 MET A O 1
ATOM 1824 N N . ALA A 1 232 ? -3.371 -12.703 10.593 1.00 98.06 232 ALA A N 1
ATOM 1825 C CA . ALA A 1 232 ? -2.145 -13.476 10.388 1.00 98.06 232 ALA A CA 1
ATOM 1826 C C . ALA A 1 232 ? -2.120 -14.195 9.023 1.00 98.06 232 ALA A C 1
ATOM 1828 O O . ALA A 1 232 ? -1.074 -14.250 8.372 1.00 98.06 232 ALA A O 1
ATOM 1829 N N . LEU A 1 233 ? -3.265 -14.710 8.558 1.00 97.69 233 LEU A N 1
ATOM 1830 C CA . LEU A 1 233 ? -3.397 -15.302 7.223 1.00 97.69 233 LEU A CA 1
ATOM 1831 C C . LEU A 1 233 ? -3.244 -14.248 6.116 1.00 97.69 233 LEU A C 1
ATOM 1833 O O . LEU A 1 233 ? -2.521 -14.489 5.149 1.00 97.69 233 LEU A O 1
ATOM 1837 N N . ALA A 1 234 ? -3.857 -13.073 6.278 1.00 97.69 234 ALA A N 1
ATOM 1838 C CA . ALA A 1 234 ? -3.730 -11.951 5.351 1.00 97.69 234 ALA A CA 1
ATOM 1839 C C . ALA A 1 234 ? -2.281 -11.439 5.265 1.00 97.69 234 ALA A C 1
ATOM 1841 O O . ALA A 1 234 ? -1.758 -11.258 4.165 1.00 97.69 234 ALA A O 1
ATOM 1842 N N . ALA A 1 235 ? -1.598 -11.289 6.406 1.00 97.75 235 ALA A N 1
ATOM 1843 C CA . ALA A 1 235 ? -0.186 -10.910 6.451 1.00 97.75 235 ALA A CA 1
ATOM 1844 C C . ALA A 1 235 ? 0.697 -11.913 5.688 1.00 97.75 235 ALA A C 1
ATOM 1846 O O . ALA A 1 235 ? 1.461 -11.514 4.810 1.00 97.75 235 ALA A O 1
ATOM 1847 N N . LYS A 1 236 ? 0.526 -13.218 5.943 1.00 97.94 236 LYS A N 1
ATOM 1848 C CA . LYS A 1 236 ? 1.263 -14.285 5.244 1.00 97.94 236 LYS A CA 1
ATOM 1849 C C . LYS A 1 236 ? 0.971 -14.323 3.738 1.00 97.94 236 LYS A C 1
ATOM 1851 O O . LYS A 1 236 ? 1.859 -14.614 2.939 1.00 97.94 236 LYS A O 1
ATOM 1856 N N . HIS A 1 237 ? -0.267 -14.042 3.336 1.00 97.81 237 HIS A N 1
ATOM 1857 C CA . HIS A 1 237 ? -0.647 -13.952 1.928 1.00 97.81 237 HIS A CA 1
ATOM 1858 C C . HIS A 1 237 ? 0.040 -12.766 1.231 1.00 97.81 237 HIS A C 1
ATOM 1860 O O . HIS A 1 237 ? 0.596 -12.939 0.149 1.00 97.81 237 HIS A O 1
ATOM 1866 N N . HIS A 1 238 ? 0.073 -11.587 1.859 1.00 97.31 238 HIS A N 1
ATOM 1867 C CA . HIS A 1 238 ? 0.792 -10.434 1.313 1.00 97.31 238 HIS A CA 1
ATOM 1868 C C . HIS A 1 238 ? 2.313 -10.634 1.287 1.00 97.31 238 HIS A C 1
ATOM 1870 O O . HIS A 1 238 ? 2.950 -10.245 0.314 1.00 97.31 238 HIS A O 1
ATOM 1876 N N . GLU A 1 239 ? 2.895 -11.295 2.290 1.00 97.94 239 GLU A N 1
ATOM 1877 C CA . GLU A 1 239 ? 4.314 -11.679 2.297 1.00 97.94 239 GLU A CA 1
ATOM 1878 C C . GLU A 1 239 ? 4.665 -12.581 1.098 1.00 97.94 239 GLU A C 1
ATOM 1880 O O . GLU A 1 239 ? 5.633 -12.317 0.384 1.00 97.94 239 GLU A O 1
ATOM 1885 N N . ALA A 1 240 ? 3.828 -13.584 0.801 1.00 97.75 240 ALA A N 1
ATOM 1886 C CA . ALA A 1 240 ? 3.989 -14.423 -0.388 1.00 97.75 240 ALA A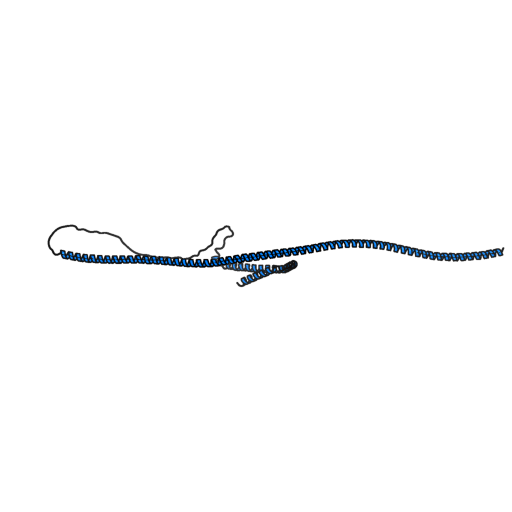 CA 1
ATOM 1887 C C . ALA A 1 240 ? 3.856 -13.618 -1.697 1.00 97.75 240 ALA A C 1
ATOM 1889 O O . ALA A 1 240 ? 4.695 -13.748 -2.585 1.00 97.75 240 ALA A O 1
ATOM 1890 N N . GLN A 1 241 ? 2.856 -12.731 -1.799 1.00 98.31 241 GLN A N 1
ATOM 1891 C CA . GLN A 1 241 ? 2.684 -11.863 -2.972 1.00 98.31 241 GLN A CA 1
ATOM 1892 C C . GLN A 1 241 ? 3.881 -10.931 -3.209 1.00 98.31 241 GLN A C 1
ATOM 1894 O O . GLN A 1 241 ? 4.242 -10.695 -4.362 1.00 98.31 241 GLN A O 1
ATOM 1899 N N . LEU A 1 242 ? 4.493 -10.398 -2.146 1.00 97.69 242 LEU A N 1
ATOM 1900 C CA . LEU A 1 242 ? 5.703 -9.580 -2.246 1.00 97.69 242 LEU A CA 1
ATOM 1901 C C . LEU A 1 242 ? 6.886 -10.418 -2.746 1.00 97.69 242 LEU A C 1
ATOM 1903 O O . LEU A 1 242 ? 7.529 -10.021 -3.713 1.00 97.69 242 LEU A O 1
ATOM 1907 N N . SER A 1 243 ? 7.093 -11.619 -2.193 1.00 98.06 243 SER A N 1
ATOM 1908 C CA . SER A 1 243 ? 8.138 -12.542 -2.662 1.00 98.06 243 SER A CA 1
ATOM 1909 C C . SER A 1 243 ? 7.987 -12.917 -4.146 1.00 98.06 243 SER A C 1
ATOM 1911 O O . SER A 1 243 ? 8.986 -13.000 -4.862 1.00 98.06 243 SER A O 1
ATOM 1913 N N . ASP A 1 244 ? 6.759 -13.125 -4.630 1.00 97.50 244 ASP A N 1
ATOM 1914 C CA . ASP A 1 244 ? 6.489 -13.403 -6.049 1.00 97.50 244 ASP A CA 1
ATOM 1915 C C . ASP A 1 244 ? 6.761 -12.176 -6.940 1.00 97.50 244 ASP A C 1
ATOM 1917 O O . ASP A 1 244 ? 7.267 -12.303 -8.060 1.00 97.50 244 ASP A O 1
ATOM 1921 N N . ARG A 1 245 ? 6.440 -10.966 -6.456 1.00 97.25 245 ARG A N 1
ATOM 1922 C CA . ARG A 1 245 ? 6.740 -9.707 -7.159 1.00 97.25 245 ARG A CA 1
ATOM 1923 C C . ARG A 1 245 ? 8.244 -9.458 -7.242 1.00 97.25 245 ARG A C 1
ATOM 1925 O O . ARG A 1 245 ? 8.715 -9.117 -8.325 1.00 97.25 245 ARG A O 1
ATOM 1932 N N . ASP A 1 246 ? 8.982 -9.679 -6.159 1.00 98.31 246 ASP A N 1
ATOM 1933 C CA . ASP A 1 246 ? 10.440 -9.535 -6.115 1.00 98.31 246 ASP A CA 1
ATOM 1934 C C . ASP A 1 246 ? 11.135 -10.508 -7.082 1.00 98.31 246 ASP A C 1
ATOM 1936 O O . ASP A 1 246 ? 12.065 -10.121 -7.793 1.00 98.31 246 ASP A O 1
ATOM 1940 N N . LEU A 1 247 ? 10.643 -11.749 -7.197 1.00 98.00 247 LEU A N 1
ATOM 1941 C CA . LEU A 1 247 ? 11.167 -12.729 -8.155 1.00 98.00 247 LEU A CA 1
ATOM 1942 C C . LEU A 1 247 ? 10.974 -12.270 -9.613 1.00 98.00 247 LEU A C 1
ATOM 1944 O O . LEU A 1 247 ? 11.905 -12.365 -10.419 1.00 98.00 247 LEU A O 1
ATOM 1948 N N . GLU A 1 248 ? 9.800 -11.731 -9.958 1.00 98.31 248 GLU A N 1
ATOM 1949 C CA . GLU A 1 248 ? 9.533 -11.189 -11.300 1.00 98.31 248 GLU A CA 1
ATOM 1950 C C . GLU A 1 248 ? 10.357 -9.916 -11.587 1.00 98.31 248 GLU A C 1
ATOM 1952 O O . GLU A 1 248 ? 10.854 -9.744 -12.702 1.00 98.31 248 GLU A O 1
ATOM 1957 N N . ILE A 1 249 ? 10.579 -9.059 -10.581 1.00 98.19 249 ILE A N 1
ATOM 1958 C CA . ILE A 1 249 ? 11.483 -7.900 -10.674 1.00 98.19 249 ILE A CA 1
ATOM 1959 C C . ILE A 1 249 ? 12.918 -8.357 -10.965 1.00 98.19 249 ILE A C 1
ATOM 1961 O O . ILE A 1 249 ? 13.543 -7.837 -11.889 1.00 98.19 249 ILE A O 1
ATOM 1965 N N . GLU A 1 250 ? 13.438 -9.361 -10.253 1.00 98.19 250 GLU A N 1
ATOM 1966 C CA . GLU A 1 250 ? 14.784 -9.899 -10.499 1.00 98.19 250 GLU A CA 1
ATOM 1967 C C . GLU A 1 250 ? 14.916 -10.606 -11.854 1.00 98.19 250 GLU A C 1
ATOM 1969 O O . GLU A 1 250 ? 15.984 -10.596 -12.472 1.00 98.19 250 GLU A O 1
ATOM 1974 N N . LYS A 1 251 ? 13.831 -11.194 -12.366 1.00 98.56 251 LYS A N 1
ATOM 1975 C CA . LYS A 1 251 ? 13.784 -11.711 -13.736 1.00 98.56 251 LYS A CA 1
ATOM 1976 C C . LYS A 1 251 ? 13.866 -10.579 -14.764 1.00 98.56 251 LYS A C 1
ATOM 1978 O O . LYS A 1 251 ? 14.737 -10.635 -15.631 1.00 98.56 251 LYS A O 1
ATOM 1983 N N . CYS A 1 252 ? 13.056 -9.532 -14.618 1.00 98.06 252 CYS A N 1
ATOM 1984 C CA . CYS A 1 252 ? 13.087 -8.366 -15.504 1.00 98.06 252 CYS A CA 1
ATOM 1985 C C . CYS A 1 252 ? 14.441 -7.634 -15.451 1.00 98.06 252 CYS A C 1
ATOM 1987 O O . CYS A 1 252 ? 14.958 -7.224 -16.489 1.00 98.06 252 CYS A O 1
ATOM 1989 N N . ARG A 1 253 ? 15.059 -7.519 -14.264 1.00 98.50 253 ARG A N 1
ATOM 1990 C CA . ARG A 1 253 ? 16.412 -6.965 -14.087 1.00 98.50 253 ARG A CA 1
ATOM 1991 C C . ARG A 1 253 ? 17.444 -7.757 -14.893 1.00 98.50 253 ARG A C 1
ATOM 1993 O O . ARG A 1 253 ? 18.238 -7.164 -15.613 1.00 98.50 253 ARG A O 1
ATOM 2000 N N . ARG A 1 254 ? 17.403 -9.091 -14.818 1.00 98.31 254 ARG A N 1
ATOM 2001 C CA . ARG A 1 254 ? 18.317 -9.981 -15.554 1.00 98.31 254 ARG A CA 1
ATOM 2002 C C . ARG A 1 254 ? 18.121 -9.913 -17.069 1.00 98.31 254 ARG A C 1
ATOM 2004 O O . ARG A 1 254 ? 19.100 -9.952 -17.804 1.00 98.31 254 ARG A O 1
ATOM 2011 N N . GLU A 1 255 ? 16.878 -9.820 -17.536 1.00 98.44 255 GLU A N 1
ATOM 2012 C CA . GLU A 1 255 ? 16.573 -9.641 -18.961 1.00 98.44 255 GLU A CA 1
ATOM 2013 C C . GLU A 1 255 ? 17.084 -8.282 -19.472 1.00 98.44 255 GLU A C 1
ATOM 2015 O O . GLU A 1 255 ? 17.692 -8.221 -20.541 1.00 98.44 255 GLU A O 1
ATOM 2020 N N . LEU A 1 256 ? 16.931 -7.214 -18.681 1.00 98.31 256 LEU A N 1
ATOM 2021 C CA . LEU A 1 256 ? 17.479 -5.891 -18.991 1.00 98.31 256 LEU A CA 1
ATOM 2022 C C . LEU A 1 256 ? 19.017 -5.894 -19.047 1.00 98.31 256 LEU A C 1
ATOM 2024 O O . LEU A 1 256 ? 19.578 -5.318 -19.976 1.00 98.31 256 LEU A O 1
ATOM 2028 N N . GLU A 1 257 ? 19.684 -6.570 -18.106 1.00 98.44 257 GLU A N 1
ATOM 2029 C CA . GLU A 1 257 ? 21.147 -6.732 -18.086 1.00 98.44 257 GLU A CA 1
ATOM 2030 C C . GLU A 1 257 ? 21.648 -7.483 -19.335 1.00 98.44 257 GLU A C 1
ATOM 2032 O O . GLU A 1 257 ? 22.567 -7.043 -20.015 1.00 98.44 257 GLU A O 1
ATOM 2037 N N . GLN A 1 258 ? 20.981 -8.571 -19.736 1.00 98.38 258 GLN A N 1
ATOM 2038 C CA . GLN A 1 258 ? 21.349 -9.297 -20.961 1.00 98.38 258 GLN A CA 1
ATOM 2039 C C . GLN A 1 258 ? 21.176 -8.452 -22.233 1.00 98.38 258 GLN A C 1
ATOM 2041 O O . GLN A 1 258 ? 21.914 -8.632 -23.205 1.00 98.38 258 GLN A O 1
ATOM 2046 N N . VAL A 1 259 ? 20.192 -7.548 -22.262 1.00 98.25 259 VAL A N 1
ATOM 2047 C CA . VAL A 1 259 ? 19.986 -6.627 -23.389 1.00 98.25 259 VAL A CA 1
ATOM 2048 C C . VAL A 1 259 ? 21.011 -5.488 -23.371 1.00 98.25 259 VAL A C 1
ATOM 2050 O O . VAL A 1 259 ? 21.504 -5.121 -24.439 1.00 98.25 259 VAL A O 1
ATOM 2053 N N . SER A 1 260 ? 21.383 -4.957 -22.200 1.00 98.00 260 SER A N 1
ATOM 2054 C CA . SER A 1 260 ? 22.418 -3.919 -22.082 1.00 98.00 260 SER A CA 1
ATOM 2055 C C . SER A 1 260 ? 23.807 -4.459 -22.455 1.00 98.00 260 SER A C 1
ATOM 2057 O O . SER A 1 260 ? 24.524 -3.815 -23.224 1.00 98.00 260 SER A O 1
ATOM 2059 N N . GLU A 1 261 ? 24.159 -5.671 -22.014 1.00 98.44 261 GLU A N 1
ATOM 2060 C CA . GLU A 1 261 ? 25.387 -6.375 -22.404 1.00 98.44 261 GLU A CA 1
ATOM 2061 C C . GLU A 1 261 ? 25.471 -6.549 -23.927 1.00 98.44 261 GLU A C 1
ATOM 2063 O O . GLU A 1 261 ? 26.451 -6.130 -24.544 1.00 98.44 261 GLU A O 1
ATOM 2068 N N . ARG A 1 262 ? 24.415 -7.075 -24.568 1.00 98.44 262 ARG A N 1
ATOM 2069 C CA . ARG A 1 262 ? 24.361 -7.211 -26.037 1.00 98.44 262 ARG A CA 1
ATOM 2070 C C . ARG A 1 262 ? 24.494 -5.868 -26.747 1.00 98.44 262 ARG A C 1
ATOM 2072 O O . ARG A 1 262 ? 25.313 -5.738 -27.647 1.00 98.44 262 ARG A O 1
ATOM 2079 N N . TYR A 1 263 ? 23.748 -4.855 -26.308 1.00 98.19 263 TYR A N 1
ATOM 2080 C CA . TYR A 1 263 ? 23.808 -3.518 -26.898 1.00 98.19 263 TYR A CA 1
ATOM 2081 C C . TYR A 1 263 ? 25.208 -2.894 -26.795 1.00 98.19 263 TYR A C 1
ATOM 2083 O O . TYR A 1 263 ? 25.680 -2.277 -27.750 1.00 98.19 263 TYR A O 1
ATOM 2091 N N . THR A 1 264 ? 25.899 -3.059 -25.662 1.00 98.12 264 THR A N 1
ATOM 2092 C CA . THR A 1 264 ? 27.273 -2.551 -25.504 1.00 98.12 264 THR A CA 1
ATOM 2093 C C . THR A 1 264 ? 28.282 -3.323 -26.355 1.00 98.12 264 THR A C 1
ATOM 2095 O O . THR A 1 264 ? 29.170 -2.695 -26.934 1.00 98.12 264 THR A O 1
ATOM 2098 N N . TYR A 1 265 ? 28.115 -4.641 -26.506 1.00 98.38 265 TYR A N 1
ATOM 2099 C CA . TYR A 1 265 ? 28.919 -5.462 -27.413 1.00 98.38 265 TYR A CA 1
ATOM 2100 C C . TYR A 1 265 ? 28.724 -5.064 -28.885 1.00 98.38 265 TYR A C 1
ATOM 2102 O O . TYR A 1 265 ? 29.699 -4.759 -29.571 1.00 98.38 265 TYR A O 1
ATOM 2110 N N . ASP A 1 266 ? 27.477 -4.986 -29.357 1.00 98.25 266 ASP A N 1
ATOM 2111 C CA . ASP A 1 266 ? 27.152 -4.613 -30.739 1.00 98.25 266 ASP A CA 1
ATOM 2112 C C . ASP A 1 266 ? 27.649 -3.195 -31.056 1.00 98.25 266 ASP A C 1
ATOM 2114 O O . ASP A 1 266 ? 28.272 -2.960 -32.093 1.00 98.25 266 ASP A O 1
ATOM 2118 N N . LYS A 1 267 ? 27.464 -2.253 -30.120 1.00 98.44 267 LYS A N 1
ATOM 2119 C CA . LYS A 1 267 ? 28.010 -0.896 -30.219 1.00 98.44 267 LYS A CA 1
ATOM 2120 C C . LYS A 1 267 ? 29.538 -0.906 -30.338 1.00 98.44 267 LYS A C 1
ATOM 2122 O O . LYS A 1 267 ? 30.072 -0.206 -31.194 1.00 98.44 267 LYS A O 1
ATOM 2127 N N . SER A 1 268 ? 30.236 -1.682 -29.508 1.00 98.25 268 SER A N 1
ATOM 2128 C CA . SER A 1 268 ? 31.699 -1.805 -29.558 1.00 98.25 268 SER A CA 1
ATOM 2129 C C . SER A 1 268 ? 32.175 -2.346 -30.910 1.00 98.25 268 SER A C 1
ATOM 2131 O O . SER A 1 268 ? 33.130 -1.816 -31.475 1.00 98.25 268 SER A O 1
ATOM 2133 N N . THR A 1 269 ? 31.491 -3.359 -31.448 1.00 98.25 269 THR A N 1
ATOM 2134 C CA . THR A 1 269 ? 31.786 -3.953 -32.761 1.00 98.25 269 THR A CA 1
ATOM 2135 C C . THR A 1 269 ? 31.589 -2.949 -33.904 1.00 98.25 269 THR A C 1
ATOM 2137 O O . THR A 1 269 ? 32.474 -2.781 -34.746 1.00 98.25 269 THR A O 1
ATOM 2140 N N . LEU A 1 270 ? 30.479 -2.204 -33.901 1.00 98.06 270 LEU A N 1
ATOM 2141 C CA . LEU A 1 270 ? 30.230 -1.144 -34.886 1.00 98.06 270 LEU A CA 1
ATOM 2142 C C . LEU A 1 270 ? 31.244 0.006 -34.762 1.00 98.06 270 LEU A C 1
ATOM 2144 O O . LEU A 1 270 ? 31.708 0.538 -35.768 1.00 98.06 270 LEU A O 1
ATOM 2148 N N . GLU A 1 271 ? 31.651 0.374 -33.543 1.00 98.38 271 GLU A N 1
ATOM 2149 C CA . GLU A 1 271 ? 32.709 1.368 -33.319 1.00 98.38 271 GLU A CA 1
ATOM 2150 C C . GLU A 1 271 ? 34.095 0.904 -33.797 1.00 98.38 271 GLU A C 1
ATOM 2152 O O . GLU A 1 271 ? 34.944 1.758 -34.071 1.00 98.38 271 GLU A O 1
ATOM 2157 N N . THR A 1 272 ? 34.365 -0.403 -33.881 1.00 97.62 272 THR A N 1
ATOM 2158 C CA . THR A 1 272 ? 35.580 -0.927 -34.530 1.00 97.62 272 THR A CA 1
ATOM 2159 C C . THR A 1 272 ? 35.463 -0.915 -36.053 1.00 97.62 272 THR A C 1
ATOM 2161 O O . THR A 1 272 ? 36.348 -0.367 -36.706 1.00 97.62 272 THR A O 1
ATOM 2164 N N . GLU A 1 273 ? 34.346 -1.380 -36.618 1.00 98.25 273 GLU A N 1
ATOM 2165 C CA . GLU A 1 273 ? 34.124 -1.400 -38.074 1.00 98.25 273 GLU A CA 1
ATOM 2166 C C . GLU A 1 273 ? 34.143 0.018 -38.680 1.00 98.25 273 GLU A C 1
ATOM 2168 O O . GLU A 1 273 ? 34.760 0.254 -39.718 1.00 98.25 273 GLU A O 1
ATOM 2173 N N . ILE A 1 274 ? 33.568 1.011 -37.988 1.00 98.19 274 ILE A N 1
ATOM 2174 C CA . ILE A 1 274 ? 33.636 2.424 -38.400 1.00 98.19 274 ILE A CA 1
ATOM 2175 C C . ILE A 1 274 ? 35.087 2.930 -38.463 1.00 98.19 274 ILE A C 1
ATOM 2177 O O . ILE A 1 274 ? 35.421 3.679 -39.381 1.00 98.19 274 ILE A O 1
ATOM 2181 N N . LYS A 1 275 ? 35.961 2.535 -37.525 1.00 98.19 275 LYS A N 1
ATOM 2182 C CA . LYS A 1 275 ? 37.380 2.945 -37.528 1.00 98.19 275 LYS A CA 1
ATOM 2183 C C . LYS A 1 275 ? 38.143 2.304 -38.686 1.00 98.19 275 LYS A C 1
ATOM 2185 O O . LYS A 1 275 ? 38.907 2.994 -39.355 1.00 98.19 275 LYS A O 1
ATOM 2190 N N . GLU A 1 276 ? 37.898 1.023 -38.955 1.00 97.94 276 GLU A N 1
ATOM 2191 C CA . GLU A 1 276 ? 38.494 0.307 -40.089 1.00 97.94 276 GLU A CA 1
ATOM 2192 C C . GLU A 1 276 ? 38.065 0.930 -41.428 1.00 97.94 276 GLU A C 1
ATOM 2194 O O . GLU A 1 276 ? 38.906 1.236 -42.275 1.00 97.94 276 GLU A O 1
ATOM 2199 N N . LEU A 1 277 ? 36.771 1.228 -41.596 1.00 97.94 277 LEU A N 1
ATOM 2200 C CA . LEU A 1 277 ? 36.257 1.921 -42.782 1.00 97.94 277 LEU A CA 1
ATOM 2201 C C . LEU A 1 277 ? 36.847 3.332 -42.937 1.00 97.94 277 LEU A C 1
ATOM 2203 O O . LEU A 1 277 ? 37.192 3.726 -44.051 1.00 97.94 277 LEU A O 1
ATOM 2207 N N . GLN A 1 278 ? 37.017 4.085 -41.845 1.00 98.25 278 GLN A N 1
ATOM 2208 C CA . GLN A 1 278 ? 37.681 5.395 -41.868 1.00 98.25 278 GLN A CA 1
ATOM 2209 C C . GLN A 1 278 ? 39.149 5.299 -42.314 1.00 98.25 278 GLN A C 1
ATOM 2211 O O . GLN A 1 278 ? 39.614 6.152 -43.074 1.00 98.25 278 GLN A O 1
ATOM 2216 N N . GLU A 1 279 ? 39.877 4.262 -41.894 1.00 97.81 279 GLU A N 1
ATOM 2217 C CA . GLU A 1 279 ? 41.251 4.021 -42.344 1.00 97.81 279 GLU A CA 1
ATOM 2218 C C . GLU A 1 279 ? 41.309 3.644 -43.834 1.00 97.81 279 GLU A C 1
ATOM 2220 O O . GLU A 1 279 ? 42.137 4.183 -44.574 1.00 97.81 279 GLU A O 1
ATOM 2225 N N . VAL A 1 280 ? 40.389 2.800 -44.313 1.00 98.12 280 VAL A N 1
ATOM 2226 C CA . VAL A 1 280 ? 40.266 2.467 -45.744 1.00 98.12 280 VAL A CA 1
ATOM 2227 C C . VAL A 1 280 ? 39.955 3.710 -46.583 1.00 98.12 280 VAL A C 1
ATOM 2229 O O . VAL A 1 280 ? 40.623 3.931 -47.594 1.00 98.12 280 VAL A O 1
ATOM 2232 N N . VAL A 1 281 ? 39.004 4.553 -46.162 1.00 97.81 281 VAL A N 1
ATOM 2233 C CA . VAL A 1 281 ? 38.675 5.815 -46.854 1.00 97.81 281 VAL A CA 1
ATOM 2234 C C . VAL A 1 281 ? 39.903 6.721 -46.938 1.00 97.81 281 VAL A C 1
ATOM 2236 O O . VAL A 1 281 ? 40.274 7.130 -48.036 1.00 97.81 281 VAL A O 1
ATOM 2239 N N . LYS A 1 282 ? 40.604 6.946 -45.822 1.00 98.12 282 LYS A N 1
ATOM 2240 C CA . LYS A 1 282 ? 41.826 7.764 -45.780 1.00 98.12 282 LYS A CA 1
ATOM 2241 C C . LYS A 1 282 ? 42.928 7.237 -46.710 1.00 98.12 282 LYS A C 1
ATOM 2243 O O . LYS A 1 282 ? 43.633 8.016 -47.355 1.00 98.12 282 LYS A O 1
ATOM 2248 N N . ASN A 1 283 ? 43.080 5.915 -46.806 1.00 97.62 283 ASN A N 1
ATOM 2249 C CA . ASN A 1 283 ? 44.033 5.286 -47.723 1.00 97.62 283 ASN A CA 1
ATOM 2250 C C . ASN A 1 283 ? 43.626 5.470 -49.197 1.00 97.62 283 ASN A C 1
ATOM 2252 O O . ASN A 1 283 ? 44.484 5.737 -50.042 1.00 97.62 283 ASN A O 1
ATOM 2256 N N . LEU A 1 284 ? 42.330 5.380 -49.515 1.00 97.19 284 LEU A N 1
ATOM 2257 C CA . LEU A 1 284 ? 41.806 5.642 -50.859 1.00 97.19 284 LEU A CA 1
ATOM 2258 C C . LEU A 1 284 ? 41.947 7.118 -51.257 1.00 97.19 284 LEU A C 1
ATOM 2260 O O . LEU A 1 284 ? 42.384 7.389 -52.372 1.00 97.19 284 LEU A O 1
ATOM 2264 N N . GLU A 1 285 ? 41.668 8.060 -50.354 1.00 97.62 285 GLU A N 1
ATOM 2265 C CA . GLU A 1 285 ? 41.903 9.499 -50.557 1.00 97.62 285 GLU A CA 1
ATOM 2266 C C . GLU A 1 285 ? 43.382 9.789 -50.859 1.00 97.62 285 GLU A C 1
ATOM 2268 O O . GLU A 1 285 ? 43.700 10.492 -51.820 1.00 97.62 285 GLU A O 1
ATOM 2273 N N . GLY A 1 286 ? 44.302 9.186 -50.096 1.00 97.38 286 GLY A N 1
ATOM 2274 C CA . GLY A 1 286 ? 45.742 9.312 -50.330 1.00 97.38 286 GLY A CA 1
ATOM 2275 C C . GLY A 1 286 ? 46.204 8.730 -51.673 1.00 97.38 286 GLY A C 1
ATOM 2276 O O . GLY A 1 286 ? 47.097 9.286 -52.311 1.00 97.38 286 GLY A O 1
ATOM 2277 N N . ASN A 1 287 ? 45.591 7.638 -52.135 1.00 97.25 287 ASN A N 1
ATOM 2278 C CA . ASN A 1 287 ? 45.878 7.061 -53.451 1.00 97.25 287 ASN A CA 1
ATOM 2279 C C . ASN A 1 287 ? 45.266 7.886 -54.595 1.00 97.25 287 ASN A C 1
ATOM 2281 O O . ASN A 1 287 ? 45.913 8.067 -55.624 1.00 97.25 287 ASN A O 1
ATOM 2285 N N . LEU A 1 288 ? 44.064 8.441 -54.404 1.00 97.25 288 LEU A N 1
ATOM 2286 C CA . LEU A 1 288 ? 43.424 9.356 -55.351 1.00 97.25 288 LEU A CA 1
ATOM 2287 C C . LEU A 1 288 ? 44.268 10.624 -55.553 1.00 97.25 288 LEU A C 1
ATOM 2289 O O . LEU A 1 288 ? 44.452 11.060 -56.687 1.00 97.25 288 LEU A O 1
ATOM 2293 N N . ALA A 1 289 ? 44.825 11.180 -54.472 1.00 97.50 289 ALA A N 1
ATOM 2294 C CA . ALA A 1 289 ? 45.714 12.338 -54.536 1.00 97.50 289 ALA A CA 1
ATOM 2295 C C . ALA A 1 289 ? 46.979 12.053 -55.368 1.00 97.50 289 ALA A C 1
ATOM 2297 O O . ALA A 1 289 ? 47.309 12.842 -56.252 1.00 97.50 289 ALA A O 1
ATOM 2298 N N . LYS A 1 290 ? 47.633 10.899 -55.159 1.00 97.38 290 LYS A N 1
ATOM 2299 C CA . LYS A 1 290 ? 48.800 10.471 -55.959 1.00 97.38 290 LYS A CA 1
ATOM 2300 C C . LYS A 1 290 ? 48.453 10.290 -57.436 1.00 97.38 290 LYS A C 1
ATOM 2302 O O . LYS A 1 290 ? 49.139 10.841 -58.285 1.00 97.38 290 LYS A O 1
ATOM 2307 N N . LEU A 1 291 ? 47.357 9.591 -57.745 1.00 96.56 291 LEU A N 1
ATOM 2308 C CA . LEU A 1 291 ? 46.886 9.423 -59.126 1.00 96.56 291 LEU A CA 1
ATOM 2309 C C . LEU A 1 291 ? 46.549 10.768 -59.788 1.00 96.56 291 LEU A C 1
ATOM 2311 O O . LEU A 1 291 ? 46.775 10.940 -60.983 1.00 96.56 291 LEU A O 1
ATOM 2315 N N . SER A 1 292 ? 46.031 11.737 -59.026 1.00 97.12 292 SER A N 1
ATOM 2316 C CA . SER A 1 292 ? 45.798 13.094 -59.526 1.00 97.12 292 SER A CA 1
ATOM 2317 C C . SER A 1 292 ? 47.100 13.852 -59.803 1.00 97.12 292 SER A C 1
ATOM 2319 O O . SER A 1 292 ? 47.136 14.650 -60.737 1.00 97.12 292 SER A O 1
ATOM 2321 N N . GLU A 1 293 ? 48.155 13.625 -59.019 1.00 97.31 293 GLU A N 1
ATOM 2322 C CA . GLU A 1 293 ? 49.480 14.205 -59.254 1.00 97.31 293 GLU A CA 1
ATOM 2323 C C . GLU A 1 293 ? 50.151 13.574 -60.484 1.00 97.31 293 GLU A C 1
ATOM 2325 O O . GLU A 1 293 ? 50.565 14.294 -61.390 1.00 97.31 293 GLU A O 1
ATOM 2330 N N . GLU A 1 294 ? 50.168 12.241 -60.576 1.00 96.88 294 GLU A N 1
ATOM 2331 C CA . GLU A 1 294 ? 50.657 11.491 -61.743 1.00 96.88 294 GLU A CA 1
ATOM 2332 C C . GLU A 1 294 ? 49.924 11.907 -63.028 1.00 96.88 294 GLU A C 1
ATOM 2334 O O . GLU A 1 294 ? 50.555 12.132 -64.062 1.00 96.88 294 GLU A O 1
ATOM 2339 N N . LYS A 1 295 ? 48.597 12.094 -62.962 1.00 97.31 295 LYS A N 1
ATOM 2340 C CA . LYS A 1 295 ? 47.795 12.612 -64.079 1.00 97.31 295 LYS A CA 1
ATOM 2341 C C . LYS A 1 295 ? 48.272 13.993 -64.534 1.00 97.31 295 LYS A C 1
ATOM 2343 O O . LYS A 1 295 ? 48.458 14.188 -65.731 1.00 97.31 295 LYS A O 1
ATOM 2348 N N . LEU A 1 296 ? 48.483 14.935 -63.610 1.00 97.06 296 LEU A N 1
ATOM 2349 C CA . LEU A 1 296 ? 48.962 16.282 -63.946 1.00 97.06 296 LEU A CA 1
ATOM 2350 C C . LEU A 1 296 ? 50.381 16.258 -64.539 1.00 97.06 296 LEU A C 1
ATOM 2352 O O . LEU A 1 296 ? 50.668 17.010 -65.469 1.00 97.06 296 LEU A O 1
ATOM 2356 N N . GLN A 1 297 ? 51.255 15.376 -64.042 1.00 96.94 297 GLN A N 1
ATOM 2357 C CA . GLN A 1 297 ? 52.596 15.177 -64.600 1.00 96.94 297 GLN A CA 1
ATOM 2358 C C . GLN A 1 297 ? 52.538 14.624 -66.035 1.00 96.94 297 GLN A C 1
ATOM 2360 O O . GLN A 1 297 ? 53.248 15.120 -66.910 1.00 96.94 297 GLN A O 1
ATOM 2365 N N . LEU A 1 298 ? 51.664 13.648 -66.304 1.00 96.44 298 LEU A N 1
ATOM 2366 C CA . LEU A 1 298 ? 51.446 13.109 -67.650 1.00 96.44 298 LEU A CA 1
ATOM 2367 C C . LEU A 1 298 ? 50.822 14.147 -68.597 1.00 96.44 298 LEU A C 1
ATOM 2369 O O . LEU A 1 298 ? 51.271 14.267 -69.732 1.00 96.44 298 LEU A O 1
ATOM 2373 N N . GLU A 1 299 ? 49.843 14.936 -68.143 1.00 96.81 299 GLU A N 1
ATOM 2374 C CA . GLU A 1 299 ? 49.264 16.036 -68.934 1.00 96.81 299 GLU A CA 1
ATOM 2375 C C . GLU A 1 299 ? 50.328 17.087 -69.306 1.00 96.81 299 GLU A C 1
ATOM 2377 O O . GLU A 1 299 ? 50.362 17.550 -70.447 1.00 96.81 299 GLU A O 1
ATOM 2382 N N . ALA A 1 300 ? 51.256 17.407 -68.396 1.00 96.31 300 ALA A N 1
ATOM 2383 C CA . ALA A 1 300 ? 52.387 18.290 -68.687 1.00 96.31 300 ALA A CA 1
ATOM 2384 C C . ALA A 1 300 ? 53.360 17.695 -69.724 1.00 96.31 300 ALA A C 1
ATOM 2386 O O . ALA A 1 300 ? 53.750 18.392 -70.662 1.00 96.31 300 ALA A O 1
ATOM 2387 N N . GLN A 1 301 ? 53.709 16.408 -69.604 1.00 96.62 301 GLN A N 1
ATOM 2388 C CA . GLN A 1 301 ? 54.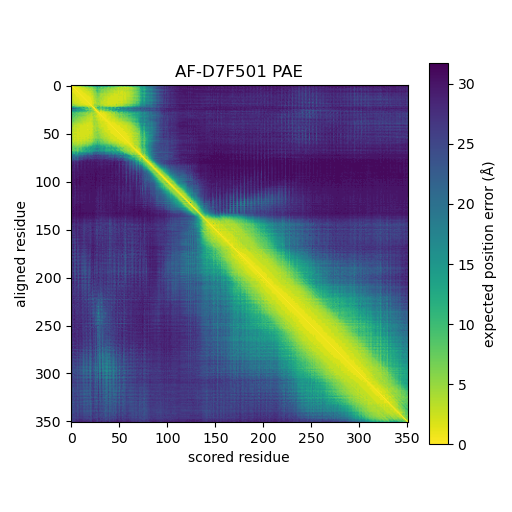561 15.715 -70.581 1.00 96.62 301 GLN A CA 1
ATOM 2389 C C . GLN A 1 301 ? 53.913 15.637 -71.970 1.00 96.62 301 GLN A C 1
ATOM 2391 O O . GLN A 1 301 ? 54.602 15.794 -72.976 1.00 96.62 301 GLN A O 1
ATOM 2396 N N . VAL A 1 302 ? 52.593 15.431 -72.047 1.00 96.50 302 VAL A N 1
ATOM 2397 C CA . VAL A 1 302 ? 51.857 15.445 -73.321 1.00 96.50 302 VAL A CA 1
ATOM 2398 C C . VAL A 1 302 ? 51.940 16.823 -73.981 1.00 96.50 302 VAL A C 1
ATOM 2400 O O . VAL A 1 302 ? 52.274 16.885 -75.160 1.00 96.50 302 VAL A O 1
ATOM 2403 N N . MET A 1 303 ? 51.748 17.920 -73.238 1.00 96.12 303 MET A N 1
ATOM 2404 C CA . MET A 1 303 ? 51.896 19.277 -73.793 1.00 96.12 303 MET A CA 1
ATOM 2405 C C . MET A 1 303 ? 53.318 19.556 -74.319 1.00 96.12 303 MET A C 1
ATOM 2407 O O . MET A 1 303 ? 53.476 20.178 -75.370 1.00 96.12 303 MET A O 1
ATOM 2411 N N . GLU A 1 304 ? 54.362 19.080 -73.632 1.00 96.06 304 GLU A N 1
ATOM 2412 C CA . GLU A 1 304 ? 55.754 19.225 -74.089 1.00 96.06 304 GLU A CA 1
ATOM 2413 C C . GLU A 1 304 ? 56.036 18.394 -75.358 1.00 96.06 304 GLU A C 1
ATOM 2415 O O . GLU A 1 304 ? 56.679 18.869 -76.302 1.00 96.06 304 GLU A O 1
ATOM 2420 N N . LEU A 1 305 ? 55.500 17.171 -75.437 1.00 95.00 305 LEU A N 1
ATOM 2421 C CA . LEU A 1 305 ? 55.577 16.329 -76.635 1.00 95.00 305 LEU A CA 1
ATOM 2422 C C . LEU A 1 305 ? 54.809 16.933 -77.821 1.00 95.00 305 LEU A C 1
ATOM 2424 O O . LEU A 1 305 ? 55.309 16.925 -78.945 1.00 95.00 305 LEU A O 1
ATOM 2428 N N . GLU A 1 306 ? 53.633 17.516 -77.589 1.00 95.69 306 GLU A N 1
ATOM 2429 C CA . GLU A 1 306 ? 52.885 18.247 -78.614 1.00 95.69 306 GLU A CA 1
ATOM 2430 C C . GLU A 1 306 ? 53.675 19.462 -79.119 1.00 95.69 306 GLU A C 1
ATOM 2432 O O . GLU A 1 306 ? 53.806 19.647 -80.332 1.00 95.69 306 GLU A O 1
ATOM 2437 N N . GLN A 1 307 ? 54.263 20.263 -78.223 1.00 95.31 307 GLN A N 1
ATOM 2438 C CA . GLN A 1 307 ? 55.071 21.428 -78.598 1.00 95.31 307 GLN A CA 1
ATOM 2439 C C . GLN A 1 307 ? 56.326 21.034 -79.394 1.00 95.31 307 GLN A C 1
ATOM 2441 O O . GLN A 1 307 ? 56.645 21.662 -80.409 1.00 95.31 307 GLN A O 1
ATOM 2446 N N . THR A 1 308 ? 57.030 19.979 -78.974 1.00 94.69 308 THR A N 1
ATOM 2447 C CA . THR A 1 308 ? 58.199 19.475 -79.711 1.00 94.69 308 THR A CA 1
ATOM 2448 C C . THR A 1 308 ? 57.803 18.892 -81.069 1.00 94.69 308 THR A C 1
ATOM 2450 O O . THR A 1 308 ? 58.484 19.185 -82.053 1.00 94.69 308 THR A O 1
ATOM 2453 N N . SER A 1 309 ? 56.670 18.184 -81.179 1.00 93.88 309 SER A N 1
ATOM 2454 C CA . SER A 1 309 ? 56.136 17.717 -82.468 1.00 93.88 309 SER A CA 1
ATOM 2455 C C . SER A 1 309 ? 55.839 18.870 -83.430 1.00 93.88 309 SER A C 1
ATOM 2457 O O . SER A 1 309 ? 56.276 18.816 -84.576 1.00 93.88 309 SER A O 1
ATOM 2459 N N . HIS A 1 310 ? 55.190 19.947 -82.971 1.00 93.88 310 HIS A N 1
ATOM 2460 C CA . HIS A 1 310 ? 54.953 21.135 -83.804 1.00 93.88 310 HIS A CA 1
ATOM 2461 C C . HIS A 1 310 ? 56.273 21.745 -84.306 1.00 93.88 310 HIS A C 1
ATOM 2463 O O . HIS A 1 310 ? 56.408 22.045 -85.491 1.00 93.88 310 HIS A O 1
ATOM 2469 N N . SER A 1 311 ? 57.287 21.855 -83.437 1.00 94.56 311 SER A N 1
ATOM 2470 C CA . SER A 1 311 ? 58.605 22.369 -83.841 1.00 94.56 311 SER A CA 1
ATOM 2471 C C . SER A 1 311 ? 59.329 21.455 -84.845 1.00 94.56 311 SER A C 1
ATOM 2473 O O . SER A 1 311 ? 60.029 21.934 -85.742 1.00 94.56 311 SER A O 1
ATOM 2475 N N . LEU A 1 312 ? 59.130 20.134 -84.741 1.00 93.75 312 LEU A N 1
ATOM 2476 C CA . LEU A 1 312 ? 59.634 19.158 -85.704 1.00 93.75 312 LEU A CA 1
ATOM 2477 C C . LEU A 1 312 ? 58.915 19.280 -87.052 1.00 93.75 312 LEU A C 1
ATOM 2479 O O . LEU A 1 312 ? 59.590 19.257 -88.082 1.00 93.75 312 LEU A O 1
ATOM 2483 N N . ASP A 1 313 ? 57.597 19.475 -87.067 1.00 94.62 313 ASP A N 1
ATOM 2484 C CA . ASP A 1 313 ? 56.824 19.702 -88.292 1.00 94.62 313 ASP A CA 1
ATOM 2485 C C . ASP A 1 313 ? 57.219 21.007 -88.999 1.00 94.62 313 ASP A C 1
ATOM 2487 O O . ASP A 1 313 ? 57.437 20.992 -90.216 1.00 94.62 313 ASP A O 1
ATOM 2491 N N . ASP A 1 314 ? 57.433 22.100 -88.258 1.00 94.38 314 ASP A N 1
ATOM 2492 C CA . ASP A 1 314 ? 57.986 23.352 -88.795 1.00 94.38 314 ASP A CA 1
ATOM 2493 C C . ASP A 1 314 ? 59.377 23.132 -89.414 1.00 94.38 314 ASP A C 1
ATOM 2495 O O . ASP A 1 314 ? 59.638 23.532 -90.555 1.00 94.38 314 ASP A O 1
ATOM 2499 N N . SER A 1 315 ? 60.268 22.424 -88.707 1.00 92.56 315 SER A N 1
ATOM 2500 C CA . SER A 1 315 ? 61.605 22.099 -89.223 1.00 92.56 315 SER A CA 1
ATOM 2501 C C . SER A 1 315 ? 61.550 21.186 -90.459 1.00 92.56 315 SER A C 1
ATOM 2503 O O . SER A 1 315 ? 62.305 21.378 -91.411 1.00 92.56 315 SER A O 1
ATOM 2505 N N . SER A 1 316 ? 60.606 20.241 -90.500 1.00 93.94 316 SER A N 1
ATOM 2506 C CA . SER A 1 316 ? 60.343 19.332 -91.621 1.00 93.94 316 SER A CA 1
ATOM 2507 C C . SER A 1 316 ? 59.809 20.088 -92.838 1.00 93.94 316 SER A C 1
ATOM 2509 O O . SER A 1 316 ? 60.215 19.818 -93.973 1.00 93.94 316 SER A O 1
ATOM 2511 N N . ALA A 1 317 ? 58.939 21.078 -92.624 1.00 93.38 317 ALA A N 1
ATOM 2512 C CA . ALA A 1 317 ? 58.473 21.984 -93.665 1.00 93.38 317 ALA A CA 1
ATOM 2513 C C . ALA A 1 317 ? 59.623 22.834 -94.230 1.00 93.38 317 ALA A C 1
ATOM 2515 O O . ALA A 1 317 ? 59.726 22.977 -95.450 1.00 93.38 317 ALA A O 1
ATOM 2516 N N . GLU A 1 318 ? 60.524 23.341 -93.384 1.00 94.56 318 GLU A N 1
ATOM 2517 C CA . GLU A 1 318 ? 61.700 24.097 -93.831 1.00 94.56 318 GLU A CA 1
ATOM 2518 C C . GLU A 1 318 ? 62.710 23.213 -94.580 1.00 94.56 318 GLU A C 1
ATOM 2520 O O . GLU A 1 318 ? 63.164 23.578 -95.665 1.00 94.56 318 GLU A O 1
ATOM 2525 N N . ILE A 1 319 ? 62.976 21.993 -94.099 1.00 94.00 319 ILE A N 1
ATOM 2526 C CA . ILE A 1 319 ? 63.799 20.998 -94.807 1.00 94.00 319 ILE A CA 1
ATOM 2527 C C . ILE A 1 319 ? 63.218 20.704 -96.197 1.00 94.00 319 ILE A C 1
ATOM 2529 O O . ILE A 1 319 ? 63.970 20.672 -97.170 1.00 94.00 319 ILE A O 1
ATOM 2533 N N . LYS A 1 320 ? 61.892 20.558 -96.339 1.00 93.69 320 LYS A N 1
ATOM 2534 C CA . LYS A 1 320 ? 61.237 20.374 -97.650 1.00 93.69 320 LYS A CA 1
ATOM 2535 C C . LYS A 1 320 ? 61.427 21.584 -98.578 1.00 93.69 320 LYS A C 1
ATOM 2537 O O . LYS A 1 320 ? 61.638 21.391 -99.778 1.00 93.69 320 LYS A O 1
ATOM 2542 N N . LYS A 1 321 ? 61.399 22.821 -98.057 1.00 93.69 321 LYS A N 1
ATOM 2543 C CA . LYS A 1 321 ? 61.722 24.033 -98.843 1.00 93.69 321 LYS A CA 1
ATOM 2544 C C . LYS A 1 321 ? 63.185 24.020 -99.292 1.00 93.69 321 LYS A C 1
ATOM 2546 O O . LYS A 1 321 ? 63.450 24.191 -100.480 1.00 93.69 321 LYS A O 1
ATOM 2551 N N . LEU A 1 322 ? 64.120 23.753 -98.378 1.00 93.31 322 LEU A N 1
ATOM 2552 C CA . LEU A 1 322 ? 65.555 23.685 -98.672 1.00 93.31 322 LEU A CA 1
ATOM 2553 C C . LEU A 1 322 ? 65.883 22.578 -99.683 1.00 93.31 322 LEU A C 1
ATOM 2555 O O . LEU A 1 322 ? 66.619 22.825 -100.632 1.00 93.31 322 LEU A O 1
ATOM 2559 N N . GLN A 1 323 ? 65.283 21.392 -99.555 1.00 93.56 323 GLN A N 1
ATOM 2560 C CA . GLN A 1 323 ? 65.400 20.307 -100.537 1.00 93.56 323 GLN A CA 1
ATOM 2561 C C . GLN A 1 323 ? 64.919 20.733 -101.928 1.00 93.56 323 GLN A C 1
ATOM 2563 O O . GLN A 1 323 ? 65.553 20.386 -102.926 1.00 93.56 323 GLN A O 1
ATOM 2568 N N . LYS A 1 324 ? 63.831 21.510 -102.013 1.00 93.12 324 LYS A N 1
ATOM 2569 C CA . LYS A 1 324 ? 63.358 22.059 -103.288 1.00 93.12 324 LYS A CA 1
ATOM 2570 C C . LYS A 1 324 ? 64.354 23.063 -103.875 1.00 93.12 324 LYS A C 1
ATOM 2572 O O . LYS A 1 324 ? 64.708 22.924 -105.039 1.00 93.12 324 LYS A O 1
ATOM 2577 N N . VAL A 1 325 ? 64.875 23.991 -103.069 1.00 94.12 325 VAL A N 1
ATOM 2578 C CA . VAL A 1 325 ? 65.915 24.945 -103.503 1.00 94.12 325 VAL A CA 1
ATOM 2579 C C . VAL A 1 325 ? 67.183 24.221 -103.966 1.00 94.12 325 VAL A C 1
ATOM 2581 O O . VAL A 1 325 ? 67.725 24.565 -105.010 1.00 94.12 325 VAL A O 1
ATOM 2584 N N . ILE A 1 326 ? 67.634 23.185 -103.250 1.00 92.38 326 ILE A N 1
ATOM 2585 C CA . ILE A 1 326 ? 68.780 22.354 -103.653 1.00 92.38 326 ILE A CA 1
ATOM 2586 C C . ILE A 1 326 ? 68.508 21.685 -105.004 1.00 92.38 326 ILE A C 1
ATOM 2588 O O . ILE A 1 326 ? 69.370 21.730 -105.875 1.00 92.38 326 ILE A O 1
ATOM 2592 N N . LYS A 1 327 ? 67.314 21.119 -105.211 1.00 94.25 327 LYS A N 1
ATOM 2593 C CA . LYS A 1 327 ? 66.932 20.488 -106.482 1.00 94.25 327 LYS A CA 1
ATOM 2594 C C . LYS A 1 327 ? 66.886 21.493 -107.640 1.00 94.25 327 LYS A C 1
ATOM 2596 O O . LYS A 1 327 ? 67.376 21.190 -108.725 1.00 94.25 327 LYS A O 1
ATOM 2601 N N . ASP A 1 328 ? 66.349 22.688 -107.402 1.00 92.31 328 ASP A N 1
ATOM 2602 C CA . ASP A 1 328 ? 66.292 23.767 -108.393 1.00 92.31 328 ASP A CA 1
ATOM 2603 C C . ASP A 1 328 ? 67.706 24.300 -108.726 1.00 92.31 328 ASP A C 1
ATOM 2605 O O . ASP A 1 328 ? 68.011 24.574 -109.887 1.00 92.31 328 ASP A O 1
ATOM 2609 N N . LEU A 1 329 ? 68.604 24.391 -107.734 1.00 92.00 329 LEU A N 1
ATOM 2610 C CA . LEU A 1 329 ? 70.016 24.751 -107.927 1.00 92.00 329 LEU A CA 1
ATOM 2611 C C . LEU A 1 329 ? 70.811 23.657 -108.651 1.00 92.00 329 LEU A C 1
ATOM 2613 O O . LEU A 1 329 ? 71.605 23.981 -109.528 1.00 92.00 329 LEU A O 1
ATOM 2617 N N . GLN A 1 330 ? 70.587 22.380 -108.332 1.00 92.31 330 GLN A N 1
ATOM 2618 C CA . GLN A 1 330 ? 71.184 21.247 -109.048 1.00 92.31 330 GLN A CA 1
ATOM 2619 C C . GLN A 1 330 ? 70.778 21.261 -110.524 1.00 92.31 330 GLN A C 1
ATOM 2621 O O . GLN A 1 330 ? 71.641 21.149 -111.386 1.00 92.31 330 GLN A O 1
ATOM 2626 N N . ALA A 1 331 ? 69.492 21.481 -110.822 1.00 91.38 331 ALA A N 1
ATOM 2627 C CA . ALA A 1 331 ? 69.004 21.584 -112.196 1.00 91.38 331 ALA A CA 1
ATOM 2628 C C . ALA A 1 331 ? 69.623 22.769 -112.963 1.00 91.38 331 ALA A C 1
ATOM 2630 O O . ALA A 1 331 ? 69.943 22.630 -114.143 1.00 91.38 331 ALA A O 1
ATOM 2631 N N . ARG A 1 332 ? 69.844 23.917 -112.302 1.00 90.50 332 ARG A N 1
ATOM 2632 C CA . ARG A 1 332 ? 70.593 25.041 -112.894 1.00 90.50 332 ARG A CA 1
ATOM 2633 C C . ARG A 1 332 ? 72.056 24.692 -113.142 1.00 90.50 332 ARG A C 1
ATOM 2635 O O . ARG A 1 332 ? 72.543 24.940 -114.230 1.00 90.50 332 ARG A O 1
ATOM 2642 N N . LEU A 1 333 ? 72.739 24.077 -112.180 1.00 88.06 333 LEU A N 1
ATOM 2643 C CA . LEU A 1 333 ? 74.159 23.737 -112.304 1.00 88.06 333 LEU A CA 1
ATOM 2644 C C . LEU A 1 333 ? 74.398 22.663 -113.384 1.00 88.06 333 LEU A C 1
ATOM 2646 O O . LEU A 1 333 ? 75.377 22.738 -114.122 1.00 88.06 333 LEU A O 1
ATOM 2650 N N . GLU A 1 334 ? 73.472 21.713 -113.537 1.00 89.88 334 GLU A N 1
ATOM 2651 C CA . GLU A 1 334 ? 73.418 20.768 -114.661 1.00 89.88 334 GLU A CA 1
ATOM 2652 C C . GLU A 1 334 ? 73.251 21.509 -116.003 1.00 89.88 334 GLU A C 1
ATOM 2654 O O . GLU A 1 334 ? 73.972 21.226 -116.960 1.00 89.88 334 GLU A O 1
ATOM 2659 N N . ASN A 1 335 ? 72.347 22.494 -116.074 1.00 88.75 335 ASN A N 1
ATOM 2660 C CA . ASN A 1 335 ? 72.156 23.330 -117.262 1.00 88.75 335 ASN A CA 1
ATOM 2661 C C . ASN A 1 335 ? 73.414 24.149 -117.599 1.00 88.75 335 ASN A C 1
ATOM 2663 O O . ASN A 1 335 ? 73.922 24.034 -118.709 1.00 88.75 335 ASN A O 1
ATOM 2667 N N . ASP A 1 336 ? 73.969 24.884 -116.636 1.00 89.44 336 ASP A N 1
ATOM 2668 C CA . ASP A 1 336 ? 75.183 25.694 -116.795 1.00 89.44 336 ASP A CA 1
ATOM 2669 C C . ASP A 1 336 ? 76.396 24.823 -117.191 1.00 89.44 336 ASP A C 1
ATOM 2671 O O . ASP A 1 336 ? 77.235 25.233 -117.991 1.00 89.44 336 ASP A O 1
ATOM 2675 N N . SER A 1 337 ? 76.479 23.588 -116.680 1.00 86.81 337 SER A N 1
ATOM 2676 C CA . SER A 1 337 ? 77.495 22.595 -117.063 1.00 86.81 337 SER A CA 1
ATOM 2677 C C . SER A 1 337 ? 77.314 22.098 -118.503 1.00 86.81 337 SER A C 1
ATOM 2679 O O . SER A 1 337 ? 78.293 21.952 -119.239 1.00 86.81 337 SER A O 1
ATOM 2681 N N . ASN A 1 338 ? 76.070 21.874 -118.941 1.00 85.62 338 ASN A N 1
ATOM 2682 C CA . ASN A 1 338 ? 75.762 21.531 -120.330 1.00 85.62 338 ASN A CA 1
ATOM 2683 C C . ASN A 1 338 ? 76.052 22.712 -121.277 1.00 85.62 338 ASN A C 1
ATOM 2685 O O . ASN A 1 338 ? 76.695 22.510 -122.304 1.00 85.62 338 ASN A O 1
ATOM 2689 N N . GLU A 1 339 ? 75.665 23.940 -120.919 1.00 84.75 339 GLU A N 1
ATOM 2690 C CA . GLU A 1 339 ? 75.993 25.156 -121.679 1.00 84.75 339 GLU A CA 1
ATOM 2691 C C . GLU A 1 339 ? 77.508 25.373 -121.769 1.00 84.75 339 GLU A C 1
ATOM 2693 O O . GLU A 1 339 ? 78.031 25.619 -122.858 1.00 84.75 339 GLU A O 1
ATOM 2698 N N . LYS A 1 340 ? 78.243 25.197 -120.661 1.00 85.44 340 LYS A N 1
ATOM 2699 C CA . LYS A 1 340 ? 79.710 25.253 -120.657 1.00 85.44 340 LYS A CA 1
ATOM 2700 C C . LYS A 1 340 ? 80.316 24.216 -121.602 1.00 85.44 340 LYS A C 1
ATOM 2702 O O . LYS A 1 340 ? 81.207 24.573 -122.364 1.00 85.44 340 LYS A O 1
ATOM 2707 N N . ARG A 1 341 ? 79.827 22.970 -121.595 1.00 82.94 341 ARG A N 1
ATOM 2708 C CA . ARG A 1 341 ? 80.306 21.907 -122.499 1.00 82.94 341 ARG A CA 1
ATOM 2709 C C . ARG A 1 341 ? 80.105 22.286 -123.967 1.00 82.94 341 ARG A C 1
ATOM 2711 O O . ARG A 1 341 ? 81.036 22.158 -124.750 1.00 82.94 341 ARG A O 1
ATOM 2718 N N . VAL A 1 342 ? 78.933 22.823 -124.314 1.00 82.12 342 VAL A N 1
ATOM 2719 C CA . VAL A 1 342 ? 78.637 23.323 -125.668 1.00 82.12 342 VAL A CA 1
ATOM 2720 C C . VAL A 1 342 ? 79.564 24.484 -126.050 1.00 82.12 342 VAL A C 1
ATOM 2722 O O . VAL A 1 342 ? 80.018 24.559 -127.188 1.00 82.12 342 VAL A O 1
ATOM 2725 N N . LEU A 1 343 ? 79.886 25.386 -125.118 1.00 79.31 343 LEU A N 1
ATOM 2726 C CA . LEU A 1 343 ? 80.842 26.473 -125.359 1.00 79.31 343 LEU A CA 1
ATOM 2727 C C . LEU A 1 343 ? 82.293 25.976 -125.486 1.00 79.31 343 LEU A C 1
ATOM 2729 O O . LEU A 1 343 ? 83.036 26.523 -126.297 1.00 79.31 343 LEU A O 1
ATOM 2733 N N . GLU A 1 344 ? 82.691 24.947 -124.735 1.00 78.81 344 GLU A N 1
ATOM 2734 C CA . GLU A 1 344 ? 84.006 24.299 -124.840 1.00 78.81 344 GLU A CA 1
ATOM 2735 C C . GLU A 1 344 ? 84.159 23.557 -126.178 1.00 78.81 344 GLU A C 1
ATOM 2737 O O . GLU A 1 344 ? 85.156 23.765 -126.867 1.00 78.81 344 GLU A O 1
ATOM 2742 N N . GLU A 1 345 ? 83.154 22.789 -126.614 1.00 76.94 345 GLU A N 1
ATOM 2743 C CA . GLU A 1 345 ? 83.113 22.173 -127.953 1.00 76.94 345 GLU A CA 1
ATOM 2744 C C . GLU A 1 345 ? 83.235 23.234 -129.059 1.00 76.94 345 GLU A C 1
ATOM 2746 O O . GLU A 1 345 ? 84.067 23.117 -129.959 1.00 76.94 345 GLU A O 1
ATOM 2751 N N . ARG A 1 346 ? 82.483 24.334 -128.942 1.00 73.62 346 ARG A N 1
ATOM 2752 C CA . ARG A 1 346 ? 82.503 25.440 -129.910 1.00 73.62 346 ARG A CA 1
ATOM 2753 C C . ARG A 1 346 ? 83.810 26.242 -129.906 1.00 73.62 346 ARG A C 1
ATOM 2755 O O . ARG A 1 346 ? 84.133 26.876 -130.907 1.00 73.62 346 ARG A O 1
ATOM 2762 N N . ALA A 1 347 ? 84.552 26.239 -128.799 1.00 68.31 347 ALA A N 1
ATOM 2763 C CA . ALA A 1 347 ? 85.888 26.824 -128.721 1.00 68.31 347 ALA A CA 1
ATOM 2764 C C . ALA A 1 347 ? 86.950 25.918 -129.369 1.00 68.31 347 ALA A C 1
ATOM 2766 O O . ALA A 1 347 ? 87.886 26.434 -129.973 1.00 68.31 347 ALA A O 1
ATOM 2767 N N . ILE A 1 348 ? 86.777 24.593 -129.294 1.00 69.56 348 ILE A N 1
ATOM 2768 C CA . ILE A 1 348 ? 87.636 23.601 -129.962 1.00 69.56 348 ILE A CA 1
ATOM 2769 C C . ILE A 1 348 ? 87.425 23.620 -131.488 1.00 69.56 348 ILE A C 1
ATOM 2771 O O . ILE A 1 348 ? 88.387 23.473 -132.233 1.00 69.56 348 ILE A O 1
ATOM 2775 N N . GLU A 1 349 ? 86.207 23.877 -131.979 1.00 62.47 349 GLU A N 1
ATOM 2776 C CA . GLU A 1 349 ? 85.946 24.084 -133.420 1.00 62.47 349 GLU A CA 1
ATOM 2777 C C . GLU A 1 349 ? 86.559 25.381 -133.998 1.00 62.47 349 GLU A C 1
ATOM 2779 O O . GLU A 1 349 ? 86.565 25.568 -135.216 1.00 62.47 349 GLU A O 1
ATOM 2784 N N . LEU A 1 350 ? 87.054 26.290 -133.148 1.00 55.72 350 LEU A N 1
ATOM 2785 C CA . LEU A 1 350 ? 87.610 27.595 -133.535 1.00 55.72 350 LEU A CA 1
ATOM 2786 C C . LEU A 1 350 ? 89.136 27.711 -133.335 1.00 55.72 350 LEU A C 1
ATOM 2788 O O . LEU A 1 350 ? 89.679 28.804 -133.523 1.00 55.72 350 LEU A O 1
ATOM 2792 N N . SER A 1 351 ? 89.819 26.613 -132.978 1.00 47.78 351 SER A N 1
ATOM 2793 C CA . SER A 1 351 ? 91.285 26.517 -132.843 1.00 47.78 351 SER A CA 1
ATOM 2794 C C . SER A 1 351 ? 91.919 25.639 -133.919 1.00 47.78 351 SER A C 1
ATOM 2796 O O . SER A 1 351 ? 92.889 26.112 -134.550 1.00 47.78 351 SER A O 1
#

InterPro domains:
  IPR011684 Protein Networked (NET), actin-binding (NAB) domain [PF07765] (2-62)
  IPR011684 Protein Networked (NET), actin-binding (NAB) domain [PS51774] (1-68)
  IPR051861 NET actin-binding domain-containing protein [PTHR32258] (2-346)